Protein AF-A0A930F4K7-F1 (afdb_monomer)

Mean predicted aligned error: 7.26 Å

Radius of gyration: 21.96 Å; Cα contacts (8 Å, |Δi|>4): 359; chains: 1; bounding box: 53×42×60 Å

Foldseek 3Di:
DWDDPDPPVCLQQVVFDWKKWFFDPLQVVCVVVVHHLVDDRDGFKMFTDPLRVVCVVVVGIDTDDPVVVSVSVVVLVVVLFTWDFADPPDPSHTGIIGRHQLLRDPQLVCCQLQVACVSGPDPDDDDDPLVPDLQLLVCLVSDRQQPAAAPLPSDDPVDHDDDDDDDHCVRDPCDPVSDDPPCSPPRRNRYDPNDHQQLLVQDPLSQSVSRLVVCVVVVNNVVSVVSRCVRDVCCPVCVVPPPRSSVVRHCPVVD

Structure (mmCIF, N/CA/C/O backbone):
data_AF-A0A930F4K7-F1
#
_entry.id   AF-A0A930F4K7-F1
#
loop_
_atom_site.group_PDB
_atom_site.id
_atom_site.type_symbol
_atom_site.label_atom_id
_atom_site.label_alt_id
_atom_site.label_comp_id
_atom_site.label_asym_id
_atom_site.label_entity_id
_atom_site.label_seq_id
_atom_site.pdbx_PDB_ins_code
_atom_site.Cartn_x
_atom_site.Cartn_y
_atom_site.Cartn_z
_atom_site.occupancy
_atom_site.B_iso_or_equiv
_atom_site.auth_seq_id
_atom_site.auth_comp_id
_atom_site.auth_asym_id
_atom_site.auth_atom_id
_atom_site.pdbx_PDB_model_num
ATOM 1 N N . THR A 1 1 ? -1.144 -5.191 13.737 1.00 43.59 1 THR A N 1
ATOM 2 C CA . THR A 1 1 ? -0.935 -6.221 12.687 1.00 43.59 1 THR A CA 1
ATOM 3 C C . THR A 1 1 ? -1.565 -5.806 11.363 1.00 43.59 1 THR A C 1
ATOM 5 O O . THR A 1 1 ? -2.632 -5.208 11.403 1.00 43.59 1 THR A O 1
ATOM 8 N N . LEU A 1 2 ? -0.906 -6.041 10.211 1.00 52.00 2 LEU A N 1
ATOM 9 C CA . LEU A 1 2 ? -1.429 -5.724 8.859 1.00 52.00 2 LEU A CA 1
ATOM 10 C C . LEU A 1 2 ? -2.257 -6.904 8.326 1.00 52.00 2 LEU A C 1
ATOM 12 O O . LEU A 1 2 ? -1.736 -8.024 8.325 1.00 52.00 2 LEU A O 1
ATOM 16 N N . HIS A 1 3 ? -3.490 -6.679 7.864 1.00 53.59 3 HIS A N 1
ATOM 17 C CA . HIS A 1 3 ? -4.413 -7.756 7.468 1.00 53.59 3 HIS A CA 1
ATOM 18 C C . HIS A 1 3 ? -5.022 -7.569 6.074 1.00 53.59 3 HIS A C 1
ATOM 20 O O . HIS A 1 3 ? -5.319 -6.449 5.671 1.00 53.59 3 HIS A O 1
ATOM 26 N N . LEU A 1 4 ? -5.248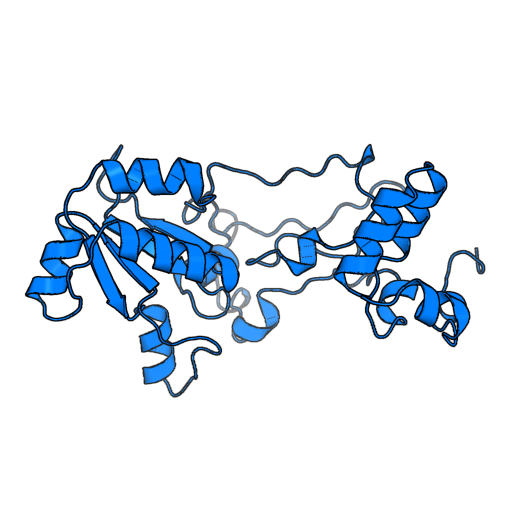 -8.692 5.380 1.00 58.66 4 LEU A N 1
ATOM 27 C CA . LEU A 1 4 ? -6.112 -8.781 4.198 1.00 58.66 4 LEU A CA 1
ATOM 28 C C . LEU A 1 4 ? -7.584 -8.785 4.647 1.00 58.66 4 LEU A C 1
ATOM 30 O O . LEU A 1 4 ? -7.926 -9.461 5.623 1.00 58.66 4 LEU A O 1
ATOM 34 N N . PHE A 1 5 ? -8.431 -8.027 3.948 1.00 61.25 5 PHE A N 1
ATOM 35 C CA . PHE A 1 5 ? -9.782 -7.664 4.382 1.00 61.25 5 PHE A CA 1
ATOM 36 C C . PHE A 1 5 ? -10.719 -8.851 4.634 1.00 61.25 5 PHE A C 1
ATOM 38 O O . PHE A 1 5 ? -11.223 -8.996 5.749 1.00 61.25 5 PHE A O 1
ATOM 45 N N . GLU A 1 6 ? -10.957 -9.710 3.640 1.00 60.12 6 GLU A N 1
ATOM 46 C CA . GLU A 1 6 ? -12.197 -10.502 3.634 1.00 60.12 6 GLU A CA 1
ATOM 47 C C . GLU A 1 6 ? -12.323 -11.540 4.752 1.00 60.12 6 GLU A C 1
ATOM 49 O O . GLU A 1 6 ? -13.385 -11.639 5.362 1.00 60.12 6 GLU A O 1
ATOM 54 N N . HIS A 1 7 ? -11.266 -12.288 5.066 1.00 65.50 7 HIS A N 1
ATOM 55 C CA . HIS A 1 7 ? -11.370 -13.363 6.060 1.00 65.50 7 HIS A CA 1
ATOM 56 C C . HIS A 1 7 ? -10.937 -12.934 7.464 1.00 65.50 7 HIS A C 1
ATOM 58 O O . HIS A 1 7 ? -11.509 -13.385 8.453 1.00 65.50 7 HIS A O 1
ATOM 64 N N . HIS A 1 8 ? -9.938 -12.056 7.580 1.00 79.50 8 HIS A N 1
ATOM 65 C CA . HIS A 1 8 ? -9.313 -11.789 8.875 1.00 79.50 8 HIS A CA 1
ATOM 66 C C . HIS A 1 8 ? -9.937 -10.607 9.620 1.00 79.50 8 HIS A C 1
ATOM 68 O O . HIS A 1 8 ? -9.987 -10.631 10.849 1.00 79.50 8 HIS A O 1
ATOM 74 N N . LEU A 1 9 ? -10.397 -9.565 8.919 1.00 88.25 9 LEU A N 1
ATOM 75 C CA . LEU A 1 9 ? -11.053 -8.441 9.593 1.00 88.25 9 LEU A CA 1
ATOM 76 C C . LEU A 1 9 ? -12.467 -8.819 10.033 1.00 88.25 9 LEU A C 1
ATOM 78 O O . LEU A 1 9 ? -12.835 -8.494 11.155 1.00 88.25 9 LEU A O 1
ATOM 82 N N . ARG A 1 10 ? -13.201 -9.602 9.227 1.00 90.56 10 ARG A N 1
ATOM 83 C CA . ARG A 1 10 ? -14.501 -10.164 9.633 1.00 90.56 10 ARG A CA 1
ATOM 84 C C . ARG A 1 10 ? -14.396 -11.013 10.896 1.00 90.56 10 ARG A C 1
ATOM 86 O O . ARG A 1 10 ? -15.113 -10.744 11.845 1.00 90.56 10 ARG A O 1
ATOM 93 N N . HIS A 1 11 ? -13.405 -11.910 10.972 1.00 90.00 11 HIS A N 1
ATOM 94 C CA . HIS A 1 11 ? -13.138 -12.695 12.187 1.00 90.00 11 HIS A CA 1
ATOM 95 C C . HIS A 1 11 ? -13.042 -11.837 13.459 1.00 90.00 11 HIS A C 1
ATOM 97 O O . HIS A 1 11 ? -13.447 -12.277 14.532 1.00 90.00 11 HIS A O 1
ATOM 103 N N . TRP A 1 12 ? -12.465 -10.637 13.358 1.00 91.69 12 TRP A N 1
ATOM 104 C CA . TRP A 1 12 ? -12.398 -9.718 14.488 1.00 91.69 12 TRP A CA 1
ATOM 105 C C . TRP A 1 12 ? -13.715 -9.004 14.734 1.00 91.69 12 TRP A C 1
ATOM 107 O O . TRP A 1 12 ? -14.134 -8.940 15.882 1.00 91.69 12 TRP A O 1
ATOM 117 N N . LEU A 1 13 ? -14.353 -8.484 13.686 1.00 93.75 13 LEU A N 1
ATOM 118 C CA . LEU A 1 13 ? -15.621 -7.768 13.802 1.00 93.75 13 LEU A CA 1
ATOM 119 C C . LEU A 1 13 ? -16.721 -8.650 14.402 1.00 93.75 13 LEU A C 1
ATOM 121 O O . LEU A 1 13 ? -17.450 -8.170 15.263 1.00 93.75 13 LEU A O 1
ATOM 125 N N . ASP A 1 14 ? -16.778 -9.931 14.033 1.00 93.81 14 ASP A N 1
ATOM 126 C CA . ASP A 1 14 ? -17.792 -10.897 14.485 1.00 93.81 14 ASP A CA 1
ATOM 127 C C . ASP A 1 14 ? -17.735 -11.187 16.000 1.00 93.81 14 ASP A C 1
ATOM 129 O O . ASP A 1 14 ? -18.647 -11.798 16.553 1.00 93.81 14 ASP A O 1
ATOM 133 N N . LYS A 1 15 ? -16.667 -10.766 16.694 1.00 94.00 15 LYS A N 1
ATOM 134 C CA . LYS A 1 15 ? -16.527 -10.903 18.157 1.00 94.00 15 LYS A CA 1
ATOM 135 C C . LYS A 1 15 ? -17.181 -9.770 18.945 1.00 94.00 15 LYS A C 1
ATOM 137 O O . LYS A 1 15 ? -17.194 -9.826 20.172 1.00 94.00 15 LYS A O 1
ATOM 142 N N . TYR A 1 16 ? -17.659 -8.740 18.259 1.00 95.62 16 TYR A N 1
ATOM 143 C CA . TYR A 1 16 ? -18.225 -7.539 18.859 1.00 95.62 16 TYR A CA 1
ATOM 144 C C . TYR A 1 16 ? -19.632 -7.307 18.319 1.00 95.62 16 TYR A C 1
ATOM 146 O O . TYR A 1 16 ? -19.988 -7.794 17.253 1.00 95.62 16 TYR A O 1
ATOM 154 N N . ASP A 1 17 ? -20.422 -6.543 19.058 1.00 95.81 17 ASP A N 1
ATOM 155 C CA . ASP A 1 17 ? -21.788 -6.141 18.712 1.00 95.81 17 ASP A CA 1
ATOM 156 C C . ASP A 1 17 ? -21.929 -4.616 18.555 1.00 95.81 17 ASP A C 1
ATOM 158 O O . ASP A 1 17 ? -22.959 -4.125 18.094 1.00 95.81 17 ASP A O 1
ATOM 162 N N . LYS A 1 18 ? -20.886 -3.860 18.921 1.00 97.25 18 LYS A N 1
ATOM 163 C CA . LYS A 1 18 ? -20.845 -2.394 18.892 1.00 97.25 18 LYS A CA 1
ATOM 164 C C . LYS A 1 18 ? -19.672 -1.902 18.063 1.00 97.25 18 LYS A C 1
ATOM 166 O O . LYS A 1 18 ? -18.527 -2.305 18.285 1.00 97.25 18 LYS A O 1
ATOM 171 N N . TYR A 1 19 ? -19.968 -0.974 17.160 1.00 98.00 19 TYR A N 1
ATOM 172 C CA . TYR A 1 19 ? -19.002 -0.348 16.267 1.00 98.00 19 TYR A CA 1
ATOM 173 C C . TYR A 1 19 ? -19.242 1.153 16.234 1.00 98.00 19 TYR A C 1
ATOM 175 O O . TYR A 1 19 ? -20.384 1.599 16.136 1.00 98.00 19 TYR A O 1
ATOM 183 N N . ALA A 1 20 ? -18.170 1.933 16.284 1.00 97.75 20 ALA A N 1
ATOM 184 C CA . ALA A 1 20 ? -18.244 3.377 16.127 1.00 97.75 20 ALA A CA 1
ATOM 185 C C . ALA A 1 20 ? -17.160 3.859 15.173 1.00 97.75 20 ALA A C 1
ATOM 187 O O . ALA A 1 20 ? -16.071 3.280 15.121 1.00 97.75 20 ALA A O 1
ATOM 188 N N . ILE A 1 21 ? -17.448 4.925 14.434 1.00 96.25 21 ILE A N 1
ATOM 189 C CA . ILE A 1 21 ? -16.478 5.538 13.529 1.00 96.25 21 ILE A CA 1
ATOM 190 C C . ILE A 1 21 ? -16.166 6.956 13.962 1.00 96.25 21 ILE A C 1
ATOM 192 O O . ILE A 1 21 ? -17.024 7.703 14.432 1.00 96.25 21 ILE A O 1
ATOM 196 N N . SER A 1 22 ? -14.897 7.309 13.811 1.00 93.88 22 SER A N 1
ATOM 197 C CA . SER A 1 22 ? -14.386 8.633 14.120 1.00 93.88 22 SER A CA 1
ATOM 198 C C . SER A 1 22 ? -13.403 9.112 13.064 1.00 93.88 22 SER A C 1
ATOM 200 O O . SER A 1 22 ? -12.798 8.341 12.302 1.00 93.88 22 SER A O 1
ATOM 202 N N . GLN A 1 23 ? -13.210 10.429 13.045 1.00 89.94 23 GLN A N 1
ATOM 203 C CA . GLN A 1 23 ? -12.143 11.044 12.277 1.00 89.94 23 GLN A CA 1
ATOM 204 C C . GLN A 1 23 ? -10.790 10.475 12.725 1.00 89.94 23 GLN A C 1
ATOM 206 O O . GLN A 1 23 ? -10.464 10.421 13.914 1.00 89.94 23 GLN A O 1
ATOM 211 N N . CYS A 1 24 ? -9.964 10.076 11.757 1.00 90.69 24 CYS A N 1
ATOM 212 C CA . CYS A 1 24 ? -8.637 9.550 12.055 1.00 90.69 24 CYS A CA 1
ATOM 213 C C . CYS A 1 24 ? -7.782 10.613 12.761 1.00 90.69 24 CYS A C 1
ATOM 215 O O . CYS A 1 24 ? -7.484 11.663 12.190 1.00 90.69 24 CYS A O 1
ATOM 217 N N . THR A 1 25 ? -7.312 10.312 13.975 1.00 89.62 25 THR A N 1
ATOM 218 C CA . THR A 1 25 ? -6.510 11.250 14.778 1.00 89.62 25 THR A CA 1
ATOM 219 C C . THR A 1 25 ? -5.221 11.673 14.073 1.00 89.62 25 THR A C 1
ATOM 221 O O . THR A 1 25 ? -4.845 12.837 14.154 1.00 89.62 25 THR A O 1
ATOM 224 N N . CYS A 1 26 ? -4.581 10.772 13.317 1.00 90.44 26 CYS A N 1
ATOM 225 C CA . CYS A 1 26 ? -3.381 11.111 12.544 1.00 90.44 26 CYS A CA 1
ATOM 226 C C . CYS A 1 26 ? -3.689 12.129 11.433 1.00 90.44 26 CYS A C 1
ATOM 228 O O . CYS A 1 26 ? -2.921 13.060 11.232 1.00 90.44 26 CYS A O 1
ATOM 230 N N . ARG A 1 27 ? -4.832 12.000 10.740 1.00 89.25 27 ARG A N 1
ATOM 231 C CA . ARG A 1 27 ? -5.254 12.960 9.700 1.00 89.25 27 ARG A CA 1
ATOM 232 C C . ARG A 1 27 ? -5.642 14.301 10.320 1.00 89.25 27 ARG A C 1
ATOM 234 O O . ARG A 1 27 ? -5.206 15.341 9.837 1.00 89.25 27 ARG A O 1
ATOM 241 N N . ARG A 1 28 ? -6.369 14.267 11.442 1.00 88.31 28 ARG A N 1
ATOM 242 C CA . ARG A 1 28 ? -6.750 15.467 12.196 1.00 88.31 28 ARG A CA 1
ATOM 243 C C . ARG A 1 28 ? -5.536 16.233 12.721 1.00 88.31 28 ARG A C 1
ATOM 245 O O . ARG A 1 28 ? -5.526 17.456 12.672 1.00 88.31 28 ARG A O 1
ATOM 252 N N . GLN A 1 29 ? -4.506 15.528 13.187 1.00 89.88 29 GLN A N 1
ATOM 253 C CA . GLN A 1 29 ? -3.250 16.151 13.603 1.00 89.88 29 GLN A CA 1
ATOM 254 C C . GLN A 1 29 ? -2.594 16.920 12.451 1.00 89.88 29 GLN A C 1
ATOM 256 O O . GLN A 1 29 ? -2.116 18.027 12.677 1.00 89.88 29 GLN A O 1
ATOM 261 N N . GLN A 1 30 ? -2.566 16.354 11.239 1.00 87.38 30 GLN A N 1
ATOM 262 C CA . GLN A 1 30 ? -2.002 17.046 10.076 1.00 87.38 30 GLN A CA 1
ATOM 263 C C . GLN A 1 30 ? -2.765 18.344 9.804 1.00 87.38 30 GLN A C 1
ATOM 265 O O . GLN A 1 30 ? -2.168 19.417 9.764 1.00 87.38 30 GLN A O 1
ATOM 270 N N . GLU A 1 31 ? -4.096 18.269 9.760 1.00 85.94 31 GLU A N 1
ATOM 271 C CA . GLU A 1 31 ? -4.951 19.442 9.563 1.00 85.94 31 GLU A CA 1
ATOM 272 C C . GLU A 1 31 ? -4.694 20.536 10.613 1.00 85.94 31 GLU A C 1
ATOM 274 O O . GLU A 1 31 ? -4.546 21.705 10.266 1.00 85.94 31 GLU A O 1
ATOM 279 N N . MET A 1 32 ? -4.562 20.162 11.892 1.00 88.62 32 MET A N 1
ATOM 280 C CA . MET A 1 32 ? -4.234 21.100 12.975 1.00 88.62 32 MET A CA 1
ATOM 281 C C . MET A 1 32 ? -2.871 21.783 12.800 1.00 88.62 32 MET A C 1
ATOM 283 O O . MET A 1 32 ? -2.684 22.897 13.280 1.00 88.62 32 MET A O 1
ATOM 287 N N . ARG A 1 33 ? -1.919 21.138 12.119 1.00 88.19 33 ARG A N 1
ATOM 288 C CA . ARG A 1 33 ? -0.598 21.704 11.801 1.00 88.19 33 ARG A CA 1
ATOM 289 C C . ARG A 1 33 ? -0.621 22.606 10.562 1.00 88.19 33 ARG A C 1
ATOM 291 O O . ARG A 1 33 ? 0.426 23.106 10.169 1.00 88.19 33 ARG A O 1
ATOM 298 N N . GLY A 1 34 ? -1.778 22.782 9.919 1.00 87.25 34 GLY A N 1
ATOM 299 C CA . GLY A 1 34 ? -1.876 23.418 8.602 1.00 87.25 34 GLY A CA 1
ATOM 300 C C . GLY A 1 34 ? -1.279 22.564 7.479 1.00 87.25 34 GLY A C 1
ATOM 301 O O . GLY A 1 34 ? -1.176 23.009 6.338 1.00 87.25 34 GLY A O 1
ATOM 302 N N . GLU A 1 35 ? -0.900 21.324 7.785 1.00 79.19 35 GLU A N 1
ATOM 303 C CA . GLU A 1 35 ? -0.404 20.362 6.821 1.00 79.19 35 GLU A CA 1
ATOM 304 C C . GLU A 1 35 ? -1.613 19.582 6.302 1.00 79.19 35 GLU A C 1
ATOM 306 O O . GLU A 1 35 ? -2.231 18.800 7.017 1.00 79.19 35 GLU A O 1
ATOM 311 N N . GLY A 1 36 ? -2.014 19.796 5.049 1.00 74.88 36 GLY A N 1
ATOM 312 C CA . GLY A 1 36 ? -3.049 18.952 4.455 1.00 74.88 36 GLY A CA 1
ATOM 313 C C . GLY A 1 36 ? -2.664 17.476 4.606 1.00 74.88 36 GLY A C 1
ATOM 314 O O . GLY A 1 36 ? -1.496 17.118 4.438 1.00 74.88 36 GLY A O 1
ATOM 315 N N . SER A 1 37 ? -3.634 16.603 4.892 1.00 72.69 37 SER A N 1
ATOM 316 C CA . SER A 1 37 ? -3.347 15.168 5.040 1.00 72.69 37 SER A CA 1
ATOM 317 C C . SER A 1 37 ? -2.881 14.503 3.732 1.00 72.69 37 SER A C 1
ATOM 319 O O . SER A 1 37 ? -2.575 13.319 3.725 1.00 72.69 37 SER A O 1
ATOM 321 N N . GLY A 1 38 ? -2.853 15.244 2.614 1.00 67.06 38 GLY A N 1
ATOM 322 C CA . GLY A 1 38 ? -2.546 14.721 1.280 1.00 67.06 38 GLY A CA 1
ATOM 323 C C . GLY A 1 38 ? -3.571 13.700 0.775 1.00 67.06 38 GLY A C 1
ATOM 324 O O . GLY A 1 38 ? -3.391 13.151 -0.301 1.00 67.06 38 GLY A O 1
ATOM 325 N N . GLU A 1 39 ? -4.624 13.450 1.558 1.00 71.19 39 GLU A N 1
ATOM 326 C CA . GLU A 1 39 ? -5.597 12.374 1.409 1.00 71.19 39 GLU A CA 1
ATOM 327 C C . GLU A 1 39 ? -6.977 12.806 1.946 1.00 71.19 39 GLU A C 1
ATOM 329 O O . GLU A 1 39 ? -7.180 13.934 2.406 1.00 71.19 39 GLU A O 1
ATOM 334 N N . ILE A 1 40 ? -7.955 11.897 1.904 1.00 76.88 40 ILE A N 1
ATOM 335 C CA . ILE A 1 40 ? -9.334 12.140 2.361 1.00 76.88 40 ILE A CA 1
ATOM 336 C C . ILE A 1 40 ? -9.374 12.310 3.888 1.00 76.88 40 ILE A C 1
ATOM 338 O O . ILE A 1 40 ? -9.031 11.388 4.619 1.00 76.88 40 ILE A O 1
ATOM 342 N N . ASN A 1 41 ? -9.889 13.422 4.415 1.00 76.94 41 ASN A N 1
ATOM 343 C CA . ASN A 1 41 ? -10.006 13.667 5.867 1.00 76.94 41 ASN A CA 1
ATOM 344 C C . ASN A 1 41 ? -11.148 12.873 6.562 1.00 76.94 41 ASN A C 1
ATOM 346 O O . ASN A 1 41 ? -11.732 13.315 7.546 1.00 76.94 41 ASN A O 1
ATOM 350 N N . GLY A 1 42 ? -11.511 11.714 6.013 1.00 80.31 42 GLY A N 1
ATOM 351 C CA . GLY A 1 42 ? -12.720 10.974 6.365 1.00 80.31 42 GLY A CA 1
ATOM 352 C C . GLY A 1 42 ? -12.626 10.138 7.641 1.00 80.31 42 GLY A C 1
ATOM 353 O O . GLY A 1 42 ? -11.582 10.019 8.294 1.00 80.31 42 GLY A O 1
ATOM 354 N N . GLU A 1 43 ? -13.750 9.506 7.953 1.00 89.88 43 GLU A N 1
ATOM 355 C CA . GLU A 1 43 ? -13.919 8.609 9.090 1.00 89.88 43 GLU A CA 1
ATOM 356 C C . GLU A 1 43 ? -13.365 7.227 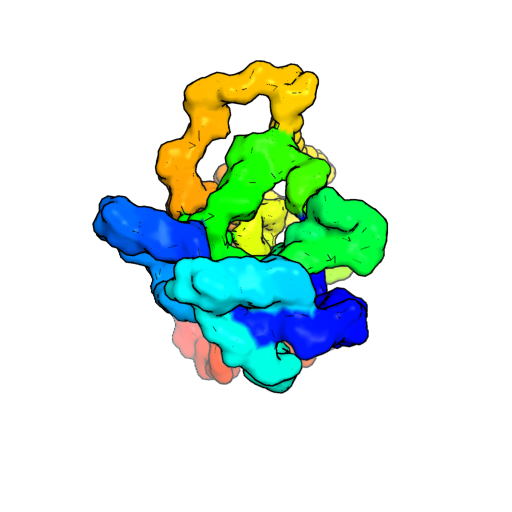8.750 1.00 89.88 43 GLU A C 1
ATOM 358 O O . GLU A 1 43 ? -13.988 6.394 8.098 1.00 89.88 43 GLU A O 1
ATOM 363 N N . PHE A 1 44 ? -12.111 7.037 9.144 1.00 91.94 44 PHE A N 1
ATOM 364 C CA . PHE A 1 44 ? -11.295 5.865 8.827 1.00 91.94 44 PHE A CA 1
ATOM 365 C C . PHE A 1 44 ? -10.757 5.179 10.090 1.00 91.94 44 PHE A C 1
ATOM 367 O O . PHE A 1 44 ? -9.926 4.272 9.992 1.00 91.94 44 PHE A O 1
ATOM 374 N N . CYS A 1 45 ? -11.194 5.623 11.269 1.00 93.31 45 CYS A N 1
ATOM 375 C CA . CYS A 1 45 ? -10.887 5.015 12.555 1.00 93.31 45 CYS A CA 1
ATOM 376 C C . CYS A 1 45 ? -12.143 4.314 13.073 1.00 93.31 45 CYS A C 1
ATOM 378 O O . CYS A 1 45 ? -13.149 4.976 13.310 1.00 93.31 45 CYS A O 1
ATOM 380 N N . ILE A 1 46 ? -12.080 2.992 13.220 1.00 95.88 46 ILE A N 1
ATOM 381 C CA . ILE A 1 46 ? -13.193 2.165 13.694 1.00 95.88 46 ILE A CA 1
ATOM 382 C C . ILE A 1 46 ? -12.874 1.727 15.124 1.00 95.88 46 ILE A C 1
ATOM 384 O O . ILE A 1 46 ? -11.876 1.040 15.343 1.00 95.88 46 ILE A O 1
ATOM 388 N N . GLY A 1 47 ? -13.695 2.121 16.091 1.00 96.25 47 GLY A N 1
ATOM 389 C CA . GLY A 1 47 ? -13.711 1.545 17.437 1.00 96.25 47 GLY A CA 1
ATOM 390 C C . GLY A 1 47 ? -14.652 0.342 17.496 1.00 96.25 47 GLY A C 1
ATOM 391 O O . GLY A 1 47 ? -15.670 0.329 16.803 1.00 96.25 47 GLY A O 1
ATOM 392 N N . VAL A 1 48 ? -14.322 -0.657 18.319 1.00 96.75 48 VAL A N 1
ATOM 393 C CA . VAL A 1 48 ? -15.174 -1.837 18.559 1.00 96.75 48 VAL A CA 1
ATOM 394 C C . VAL A 1 48 ? -15.378 -2.070 20.058 1.00 96.75 48 VAL A C 1
ATOM 396 O O . VAL A 1 48 ? -14.494 -1.739 20.850 1.00 96.75 48 VAL A O 1
ATOM 399 N N . GLY A 1 49 ? -16.528 -2.626 20.449 1.00 95.50 49 GLY A N 1
ATOM 400 C CA . GLY A 1 49 ? -16.844 -2.939 21.852 1.00 95.50 49 GLY A CA 1
ATOM 401 C C . GLY A 1 49 ? -16.739 -1.717 22.771 1.00 95.50 49 GLY A C 1
ATOM 402 O O . GLY A 1 49 ? -17.189 -0.632 22.407 1.00 95.50 49 GLY A O 1
ATOM 403 N N . ASP A 1 50 ? -16.084 -1.872 23.922 1.00 94.38 50 ASP A N 1
ATOM 404 C CA . ASP A 1 50 ? -15.893 -0.815 24.929 1.00 94.38 50 ASP A CA 1
ATOM 405 C C . ASP A 1 50 ? -15.250 0.457 24.347 1.00 94.38 50 ASP A C 1
ATOM 407 O O . ASP A 1 50 ? -15.575 1.577 24.745 1.00 94.38 50 ASP A O 1
ATOM 411 N N . MET A 1 51 ? -14.363 0.315 23.354 1.00 94.44 51 MET A N 1
ATOM 412 C CA . MET A 1 51 ? -13.749 1.468 22.692 1.00 94.44 51 MET A CA 1
ATOM 413 C C . MET A 1 51 ? -14.756 2.231 21.825 1.00 94.44 51 MET A C 1
ATOM 415 O O . MET A 1 51 ? -14.652 3.453 21.707 1.00 94.44 51 MET A O 1
ATOM 419 N N . ALA A 1 52 ? -15.717 1.538 21.209 1.00 96.75 52 ALA A N 1
ATOM 420 C CA . ALA A 1 52 ? -16.788 2.190 20.461 1.00 96.75 52 ALA A CA 1
ATOM 421 C C . ALA A 1 52 ? -17.648 3.044 21.400 1.00 96.75 52 ALA A C 1
ATOM 423 O O . ALA A 1 52 ? -17.845 4.228 21.129 1.00 96.75 52 ALA A O 1
ATOM 424 N N . GLU A 1 53 ? -18.073 2.473 22.530 1.00 96.88 53 GLU A N 1
ATOM 425 C CA . GLU A 1 53 ? -18.856 3.186 23.547 1.00 96.88 53 GLU A CA 1
ATOM 426 C C . GLU A 1 53 ? -18.110 4.403 24.076 1.00 96.88 53 GLU A C 1
ATOM 428 O O . GLU A 1 53 ? -18.610 5.525 24.006 1.00 96.88 53 GLU A O 1
ATOM 433 N N . TYR A 1 54 ? -16.860 4.203 24.495 1.00 95.12 54 TYR A N 1
ATOM 434 C CA . TYR A 1 54 ? -16.018 5.272 25.009 1.00 95.12 54 TYR A CA 1
ATOM 435 C C . TYR A 1 54 ? -15.887 6.437 24.019 1.00 95.12 54 TYR A C 1
ATOM 437 O O . TYR A 1 54 ? -15.966 7.604 24.407 1.00 95.12 54 TYR A O 1
ATOM 445 N N . GLN A 1 55 ? -15.675 6.156 22.730 1.00 94.56 55 GLN A N 1
ATOM 446 C CA . GLN A 1 55 ? -15.537 7.219 21.735 1.00 94.56 55 GLN A CA 1
ATOM 447 C C . GLN A 1 55 ? -16.848 7.988 21.519 1.00 94.56 55 GLN A C 1
ATOM 449 O O . GLN A 1 55 ? -16.801 9.211 21.342 1.00 94.56 55 GLN A O 1
ATOM 454 N N . VAL A 1 56 ? -17.992 7.301 21.541 1.00 96.94 56 VAL A N 1
ATOM 455 C CA . VAL A 1 56 ? -19.315 7.923 21.381 1.00 96.94 56 VAL A CA 1
ATOM 456 C C . VAL A 1 56 ? -19.677 8.758 22.608 1.00 96.94 56 VAL A C 1
ATOM 458 O O . VAL A 1 56 ? -20.017 9.930 22.457 1.00 96.94 56 VAL A O 1
ATOM 461 N N . ASP A 1 57 ? -19.498 8.225 23.816 1.00 96.81 57 AS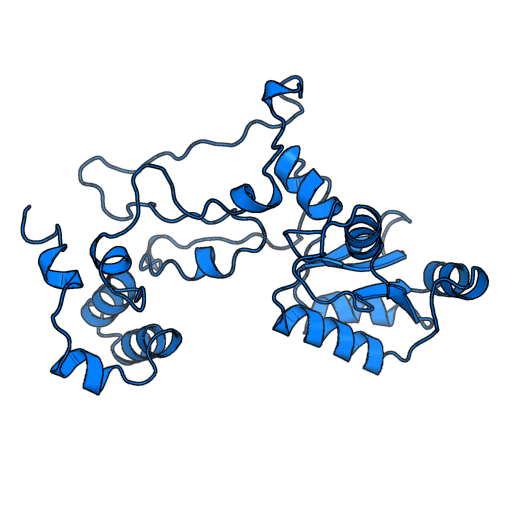P A N 1
ATOM 462 C CA . ASP A 1 57 ? -19.799 8.917 25.079 1.00 96.81 57 ASP A CA 1
ATOM 463 C C . ASP A 1 57 ? -18.987 10.205 25.250 1.00 96.81 57 ASP A C 1
ATOM 465 O O . ASP A 1 57 ? -19.432 11.185 25.851 1.00 96.81 57 ASP A O 1
ATOM 469 N N . ARG A 1 58 ? -17.773 10.234 24.692 1.00 95.00 58 ARG A N 1
ATOM 470 C CA . ARG A 1 58 ? -16.899 11.415 24.694 1.00 95.00 58 ARG A CA 1
ATOM 471 C C . ARG A 1 58 ? -17.192 12.387 23.547 1.00 95.00 58 ARG A C 1
ATOM 473 O O . ARG A 1 58 ? -16.457 13.365 23.404 1.00 95.00 58 ARG A O 1
ATOM 480 N N . GLY A 1 59 ? -18.213 12.126 22.730 1.00 93.81 59 GLY A N 1
ATOM 481 C CA . GLY A 1 59 ? -18.609 12.962 21.595 1.00 93.81 59 GLY A CA 1
ATOM 482 C C . GLY A 1 59 ? -17.578 12.986 20.465 1.00 93.81 59 GLY A C 1
ATOM 483 O O . GLY A 1 59 ? -17.446 13.994 19.774 1.00 93.81 59 GLY A O 1
ATOM 484 N N . ARG A 1 60 ? -16.787 11.916 20.313 1.00 90.31 60 ARG A N 1
ATOM 485 C CA . ARG A 1 60 ? -15.693 11.824 19.325 1.00 90.31 60 ARG A CA 1
ATOM 486 C C . ARG A 1 60 ? -15.987 10.875 18.166 1.00 90.31 60 ARG A C 1
ATOM 488 O O . ARG A 1 60 ? -15.228 10.876 17.198 1.00 90.31 60 ARG A O 1
ATOM 495 N N . ALA A 1 61 ? -17.034 10.069 18.280 1.00 95.75 61 ALA A N 1
ATOM 496 C CA . ALA A 1 61 ? -17.478 9.106 17.283 1.00 95.75 61 ALA A CA 1
ATOM 497 C C . ALA A 1 61 ? -19.006 9.034 17.257 1.00 95.75 61 ALA A C 1
ATOM 499 O O . ALA A 1 61 ? -19.677 9.556 18.148 1.00 95.75 61 ALA A O 1
ATOM 500 N N . HIS A 1 62 ? -19.538 8.332 16.266 1.00 96.62 62 HIS A N 1
ATOM 501 C CA . HIS A 1 62 ? -20.931 7.902 16.238 1.00 96.62 62 HIS A CA 1
ATOM 502 C C . HIS A 1 62 ? -21.011 6.401 15.946 1.00 96.62 62 HIS A C 1
ATOM 504 O O . HIS A 1 62 ? -20.113 5.838 15.314 1.00 96.62 62 HIS A O 1
ATOM 510 N N . TYR A 1 63 ? -22.066 5.749 16.441 1.00 98.12 63 TYR A N 1
ATOM 511 C CA . TYR A 1 63 ? -22.302 4.330 16.181 1.00 98.12 63 TYR A CA 1
ATOM 512 C C . TYR A 1 63 ? -22.633 4.083 14.712 1.00 98.12 63 TYR A C 1
ATOM 514 O O . TYR A 1 63 ? -23.305 4.897 14.080 1.00 98.12 63 TYR A O 1
ATOM 522 N N . VAL A 1 64 ? -22.204 2.930 14.210 1.00 97.75 64 VAL A N 1
ATOM 523 C CA . VAL A 1 64 ? -22.486 2.466 12.849 1.00 97.75 64 VAL A CA 1
ATOM 524 C C . VAL A 1 64 ? -22.840 0.989 12.833 1.00 97.75 64 VAL A C 1
ATOM 526 O O . VAL A 1 64 ? -22.500 0.229 13.744 1.00 97.75 64 VAL A O 1
ATOM 529 N N . SER A 1 65 ? -23.510 0.576 11.768 1.00 97.88 65 SER A N 1
ATOM 530 C CA . SER A 1 65 ? -23.794 -0.826 11.490 1.00 97.88 65 SER A CA 1
ATOM 531 C C . SER A 1 65 ? -22.550 -1.590 11.021 1.00 97.88 65 SER A C 1
ATOM 533 O O . SER A 1 65 ? -21.571 -1.022 10.532 1.00 97.88 65 SER A O 1
ATOM 535 N N . TYR A 1 66 ? -22.618 -2.918 11.115 1.00 96.00 66 TYR A N 1
ATOM 536 C CA . TYR A 1 66 ? -21.592 -3.817 10.583 1.00 96.00 66 TYR A CA 1
ATOM 537 C C . TYR A 1 66 ? -21.340 -3.592 9.080 1.00 96.00 66 TYR A C 1
ATOM 539 O O . TYR A 1 66 ? -20.193 -3.556 8.633 1.00 96.00 66 TYR A O 1
ATOM 547 N N . ASP A 1 67 ? -22.401 -3.388 8.295 1.00 95.31 67 ASP A N 1
ATOM 548 C CA . ASP A 1 67 ? -22.295 -3.176 6.848 1.00 95.31 67 ASP A CA 1
ATOM 549 C C . ASP A 1 67 ? -21.601 -1.852 6.504 1.00 95.31 67 ASP A C 1
ATOM 551 O O . ASP A 1 67 ? -20.796 -1.794 5.570 1.00 95.31 67 ASP A O 1
ATOM 555 N N . GLU A 1 68 ? -21.839 -0.802 7.291 1.00 95.50 68 GLU A N 1
ATOM 556 C CA . GLU A 1 68 ? -21.124 0.471 7.157 1.00 95.50 68 GLU A CA 1
ATOM 557 C C . GLU A 1 68 ? -19.633 0.314 7.468 1.00 95.50 68 GLU A C 1
ATOM 559 O O . GLU A 1 68 ? -18.793 0.832 6.727 1.00 95.50 68 GLU A O 1
ATOM 564 N N . VAL A 1 69 ? -19.281 -0.465 8.499 1.00 95.56 69 VAL A N 1
ATOM 565 C CA . VAL A 1 69 ? -17.880 -0.810 8.786 1.00 95.56 69 VAL A CA 1
ATOM 566 C C . VAL A 1 69 ? -17.244 -1.512 7.586 1.00 95.56 69 VAL A C 1
ATOM 568 O O . VAL A 1 69 ? -16.150 -1.130 7.158 1.00 95.56 69 VAL A O 1
ATOM 571 N N . LEU A 1 70 ? -17.921 -2.505 7.002 1.00 93.75 70 LEU A N 1
ATOM 572 C CA . LEU A 1 70 ? -17.413 -3.205 5.822 1.00 93.75 70 LEU A CA 1
ATOM 573 C C . LEU A 1 70 ? -17.216 -2.269 4.626 1.00 93.75 70 LEU A C 1
ATOM 575 O O . LEU A 1 70 ? -16.224 -2.409 3.907 1.00 93.75 70 LEU A O 1
ATOM 579 N N . GLU A 1 71 ? -18.121 -1.320 4.397 1.00 92.38 71 GLU A N 1
ATOM 580 C CA . GLU A 1 71 ? -17.973 -0.355 3.307 1.00 92.38 71 GLU A CA 1
ATOM 581 C C . GLU A 1 71 ? -16.804 0.609 3.544 1.00 92.38 71 GLU A C 1
ATOM 583 O O . GLU A 1 71 ? -16.068 0.920 2.605 1.00 92.38 71 GLU A O 1
ATOM 588 N N . ILE A 1 72 ? -16.560 1.035 4.785 1.00 92.69 72 ILE A N 1
ATOM 589 C CA . ILE A 1 72 ? -15.401 1.875 5.133 1.00 92.69 72 ILE A CA 1
ATOM 590 C C . ILE A 1 72 ? -14.091 1.126 4.903 1.00 92.69 72 ILE A C 1
ATOM 592 O O . ILE A 1 72 ? -13.147 1.694 4.348 1.00 92.69 72 ILE A O 1
ATOM 596 N N . LEU A 1 73 ? -14.034 -0.150 5.281 1.00 92.94 73 LEU A N 1
ATOM 597 C CA . LEU A 1 73 ? -12.872 -0.996 5.028 1.00 92.94 73 LEU A CA 1
ATOM 598 C C . LEU A 1 73 ? -12.628 -1.151 3.518 1.00 92.94 73 LEU A C 1
ATOM 600 O O . LEU A 1 73 ? -11.539 -0.824 3.048 1.00 92.94 73 LEU A O 1
ATOM 604 N N . LYS A 1 74 ? -13.653 -1.510 2.732 1.00 91.06 74 LYS A N 1
ATOM 605 C CA . LYS A 1 74 ? -13.558 -1.586 1.259 1.00 91.06 74 LYS A CA 1
ATOM 606 C C . LYS A 1 74 ? -13.145 -0.257 0.637 1.00 91.06 74 LYS A C 1
ATOM 608 O O . LYS A 1 74 ? -12.362 -0.223 -0.311 1.00 91.06 74 LYS A O 1
ATOM 613 N N . ARG A 1 75 ? -13.664 0.861 1.148 1.00 90.00 75 ARG A N 1
ATOM 614 C CA . ARG A 1 75 ? -13.248 2.203 0.728 1.00 90.00 75 ARG A CA 1
ATOM 615 C C . ARG A 1 75 ? -11.766 2.414 1.012 1.00 90.00 75 ARG A C 1
ATOM 617 O O . ARG A 1 75 ? -11.056 2.886 0.131 1.00 90.00 75 ARG A O 1
ATOM 624 N N . GLY A 1 76 ? -11.295 2.027 2.195 1.00 89.81 76 GLY A N 1
ATOM 625 C CA . GLY A 1 76 ? -9.879 2.036 2.545 1.00 89.81 76 GLY A CA 1
ATOM 626 C C . GLY A 1 76 ? -9.021 1.258 1.546 1.00 89.81 76 GLY A C 1
ATOM 627 O O . GLY A 1 76 ? -8.028 1.800 1.065 1.00 89.81 76 GLY A O 1
ATOM 628 N N . GLU A 1 77 ? -9.439 0.053 1.156 1.00 87.31 77 GLU A N 1
ATOM 629 C CA . GLU A 1 77 ? -8.730 -0.753 0.149 1.00 87.31 77 GLU A CA 1
ATOM 630 C C . GLU A 1 77 ? -8.665 -0.070 -1.217 1.00 87.31 77 GLU A C 1
ATOM 632 O O . GLU A 1 77 ? -7.602 -0.033 -1.836 1.00 87.31 77 GLU A O 1
ATOM 637 N N . ARG A 1 78 ? -9.775 0.527 -1.677 1.00 86.56 78 ARG A N 1
ATOM 638 C CA . ARG A 1 78 ? -9.811 1.271 -2.949 1.00 86.56 78 ARG A CA 1
ATOM 639 C C . ARG A 1 78 ? -8.850 2.462 -2.960 1.00 86.56 78 ARG A C 1
ATOM 641 O O . ARG A 1 78 ? -8.363 2.829 -4.024 1.00 86.56 78 ARG A O 1
ATOM 648 N N . HIS A 1 79 ? -8.561 3.039 -1.795 1.00 86.12 79 HIS A N 1
ATOM 649 C CA . HIS A 1 79 ? -7.562 4.098 -1.631 1.00 86.12 79 HIS A CA 1
ATOM 650 C C . HIS A 1 79 ? -6.144 3.575 -1.350 1.00 86.12 79 HIS A C 1
ATOM 652 O O . HIS A 1 79 ? -5.225 4.372 -1.179 1.00 86.12 79 HIS A O 1
ATOM 658 N N . GLY A 1 80 ? -5.934 2.256 -1.283 1.00 84.62 80 GLY A N 1
ATOM 659 C CA . GLY A 1 80 ? -4.636 1.669 -0.943 1.00 84.62 80 GLY A CA 1
ATOM 660 C C . GLY A 1 80 ? -4.221 1.904 0.513 1.00 84.62 80 GLY A C 1
ATOM 661 O O . GLY A 1 80 ? -3.027 1.898 0.830 1.00 84.62 80 GLY A O 1
ATOM 662 N N . PHE A 1 81 ? -5.185 2.144 1.406 1.00 88.75 81 PHE A N 1
ATOM 663 C CA . PHE A 1 81 ? -4.921 2.264 2.834 1.00 88.75 81 PHE A CA 1
ATOM 664 C C . PHE A 1 81 ? -4.622 0.908 3.455 1.00 88.75 81 PHE A C 1
ATOM 666 O O . PHE A 1 81 ? -5.011 -0.155 2.981 1.00 88.75 81 PHE A O 1
ATOM 673 N N . VAL A 1 82 ? -3.909 0.974 4.566 1.00 87.81 82 VAL A N 1
ATOM 674 C CA . VAL A 1 82 ? -3.404 -0.184 5.274 1.00 87.81 82 VAL A CA 1
ATOM 675 C C . VAL A 1 82 ? -4.281 -0.455 6.486 1.00 87.81 82 VAL A C 1
ATOM 677 O O . VAL A 1 82 ? -4.306 0.347 7.420 1.00 87.81 82 VAL A O 1
ATOM 680 N N . HIS A 1 83 ? -4.965 -1.595 6.498 1.00 90.00 83 HIS A N 1
ATOM 681 C CA . HIS A 1 83 ? -5.736 -2.027 7.659 1.00 90.00 83 HIS A CA 1
ATOM 682 C C . HIS A 1 83 ? -4.813 -2.470 8.791 1.00 90.00 83 HIS A C 1
ATOM 684 O O . HIS A 1 83 ? -4.022 -3.407 8.639 1.00 90.00 83 HIS A O 1
ATOM 690 N N . GLN A 1 84 ? -4.934 -1.806 9.935 1.00 86.94 84 GLN A N 1
ATOM 691 C CA . GLN A 1 84 ? -4.210 -2.136 11.152 1.00 86.94 84 GLN A CA 1
ATOM 692 C C . GLN A 1 84 ? -5.192 -2.393 12.282 1.00 86.94 84 GLN A C 1
ATOM 694 O O . GLN A 1 84 ? -6.038 -1.554 12.565 1.00 86.94 84 GLN A O 1
ATOM 699 N N . ILE A 1 85 ? -5.041 -3.528 12.953 1.00 89.06 85 ILE A N 1
ATOM 700 C CA . ILE A 1 85 ? -5.718 -3.773 14.227 1.00 89.06 85 ILE A CA 1
ATOM 701 C C . ILE A 1 85 ? -4.788 -3.431 15.386 1.00 89.06 85 ILE A C 1
ATOM 703 O O . ILE A 1 85 ? -3.575 -3.677 15.303 1.00 89.06 85 ILE A O 1
ATOM 707 N N . THR A 1 86 ? -5.382 -2.939 16.467 1.00 87.62 86 THR A N 1
ATOM 708 C CA . THR A 1 86 ? -4.711 -2.721 17.749 1.00 87.62 86 THR A CA 1
ATOM 709 C C . THR A 1 86 ? -5.174 -3.794 18.730 1.00 87.62 86 THR A C 1
ATOM 711 O O . THR A 1 86 ? -6.344 -3.822 19.100 1.00 87.62 86 THR A O 1
ATOM 714 N N . ASN A 1 87 ? -4.265 -4.680 19.134 1.00 86.19 87 ASN A N 1
ATOM 715 C CA . ASN A 1 87 ? -4.528 -5.883 19.935 1.00 86.19 87 ASN A CA 1
ATOM 716 C C . ASN A 1 87 ? -3.820 -5.845 21.305 1.00 86.19 87 ASN A C 1
ATOM 718 O O . ASN A 1 87 ? -3.184 -6.813 21.709 1.00 86.19 87 ASN A O 1
ATOM 722 N N . ILE A 1 88 ? -3.879 -4.697 21.984 1.00 83.62 88 ILE A N 1
ATOM 723 C CA . ILE A 1 88 ? -3.158 -4.450 23.246 1.00 83.62 88 ILE A CA 1
ATOM 724 C C . ILE A 1 88 ? -3.897 -4.960 24.495 1.00 83.62 88 ILE A C 1
ATOM 726 O O . ILE A 1 88 ? -3.262 -5.177 25.521 1.00 83.62 88 ILE A O 1
ATOM 730 N N . ASP A 1 89 ? -5.201 -5.227 24.395 1.00 83.00 89 ASP A N 1
ATOM 731 C CA . ASP A 1 89 ? -6.075 -5.582 25.530 1.00 83.00 89 ASP A CA 1
ATOM 732 C C . ASP A 1 89 ? -6.143 -7.095 25.814 1.00 83.00 89 ASP A C 1
ATOM 734 O O . ASP A 1 89 ? -7.112 -7.610 26.378 1.00 83.00 89 ASP A O 1
ATOM 738 N N . GLY A 1 90 ? -5.100 -7.827 25.423 1.00 82.75 90 GLY A N 1
ATOM 739 C CA . GLY A 1 90 ? -4.966 -9.262 25.653 1.00 82.75 90 GLY A CA 1
ATOM 740 C C . GLY A 1 90 ? -5.315 -10.137 24.449 1.00 82.75 90 GLY A C 1
ATOM 741 O O . GLY A 1 90 ? -5.667 -9.677 23.360 1.00 82.75 90 GLY A O 1
ATOM 742 N N . GLU A 1 91 ? -5.158 -11.444 24.645 1.00 84.31 91 GLU A N 1
ATOM 743 C CA . GLU A 1 91 ? -5.347 -12.431 23.587 1.00 84.31 91 GLU A CA 1
ATOM 744 C C . GLU A 1 91 ? -6.799 -12.463 23.101 1.00 84.31 91 GLU A C 1
ATOM 746 O O . GLU A 1 91 ? -7.751 -12.395 23.878 1.00 84.31 91 GLU A O 1
ATOM 751 N N . GLY A 1 92 ? -6.977 -12.556 21.783 1.00 85.56 92 GLY A N 1
ATOM 752 C CA . GLY A 1 92 ? -8.305 -12.662 21.191 1.00 85.56 92 GLY A CA 1
ATOM 753 C C . GLY A 1 92 ? -9.146 -11.385 21.265 1.00 85.56 92 GLY A C 1
ATOM 754 O O . GLY A 1 92 ? -10.326 -11.466 20.921 1.00 85.56 92 GLY A O 1
ATOM 755 N N . LYS A 1 93 ? -8.553 -10.227 21.600 1.00 90.44 93 LYS A N 1
ATOM 756 C CA . LYS A 1 93 ? -9.218 -8.915 21.623 1.00 90.44 93 LYS A CA 1
ATOM 757 C C . LYS A 1 93 ? -8.519 -7.870 20.750 1.00 90.44 93 LYS A C 1
ATOM 759 O O . LYS A 1 93 ? -7.298 -7.874 20.590 1.00 90.44 93 LYS A O 1
ATOM 764 N N . ILE A 1 94 ? -9.312 -6.951 20.210 1.00 92.94 94 ILE A N 1
ATOM 765 C CA . ILE A 1 94 ? -8.869 -5.705 19.584 1.00 92.94 94 ILE A CA 1
ATOM 766 C C . ILE A 1 94 ? -9.666 -4.522 20.144 1.00 92.94 94 ILE A C 1
ATOM 768 O O . ILE A 1 94 ? -10.802 -4.686 20.578 1.00 92.94 94 ILE A O 1
ATOM 772 N N . VAL A 1 95 ? -9.085 -3.325 20.098 1.00 93.00 95 VAL A N 1
ATOM 773 C CA . VAL A 1 95 ? -9.774 -2.077 20.495 1.00 93.00 95 VAL A CA 1
ATOM 774 C C . VAL A 1 95 ? -10.309 -1.298 19.299 1.00 93.00 95 VAL A C 1
ATOM 776 O O . VAL A 1 95 ? -11.183 -0.445 19.418 1.00 93.00 95 VAL A O 1
ATOM 779 N N . GLY A 1 96 ? -9.776 -1.572 18.113 1.00 93.19 96 GLY A N 1
ATOM 780 C CA . GLY A 1 96 ? -10.179 -0.869 16.915 1.00 93.19 96 GLY A CA 1
ATOM 781 C C . GLY A 1 96 ? -9.383 -1.266 15.688 1.00 93.19 96 GLY A C 1
ATOM 782 O O . GLY A 1 96 ? -8.389 -2.002 15.759 1.00 93.19 96 GLY A O 1
ATOM 783 N N . ILE A 1 97 ? -9.851 -0.749 14.559 1.00 93.44 97 ILE A N 1
ATOM 784 C CA . ILE A 1 97 ? -9.286 -0.953 13.235 1.00 93.44 97 ILE A CA 1
ATOM 785 C C . ILE A 1 97 ? -8.994 0.417 12.622 1.00 93.44 97 ILE A C 1
ATOM 787 O O . ILE A 1 97 ? -9.887 1.238 12.406 1.00 93.44 97 ILE A O 1
ATOM 791 N N . CYS A 1 98 ? -7.725 0.659 12.319 1.00 91.69 98 CYS A N 1
ATOM 792 C CA . CYS A 1 98 ? -7.259 1.853 11.632 1.00 91.69 98 CYS A CA 1
ATOM 793 C C . CYS A 1 98 ? -7.097 1.579 10.133 1.00 91.69 98 CYS A C 1
ATOM 795 O O . CYS A 1 98 ? -6.546 0.551 9.739 1.00 91.69 98 CYS A O 1
ATOM 797 N N . ASN A 1 99 ? -7.512 2.532 9.294 1.00 91.38 99 ASN A N 1
ATOM 798 C CA . ASN A 1 99 ? -7.306 2.503 7.843 1.00 91.38 99 ASN A CA 1
ATOM 799 C C . ASN A 1 99 ? -6.229 3.527 7.457 1.00 91.38 99 ASN A C 1
ATOM 801 O O . ASN A 1 99 ? -6.496 4.693 7.138 1.00 91.38 99 ASN A O 1
ATOM 805 N N . CYS A 1 100 ? -4.979 3.098 7.585 1.00 89.25 100 CYS A N 1
ATOM 806 C CA . CYS A 1 100 ? -3.813 3.966 7.631 1.00 89.25 100 CYS A CA 1
ATOM 807 C C . CYS A 1 100 ? -3.317 4.353 6.237 1.00 89.25 100 CYS A C 1
ATOM 809 O O . CYS A 1 100 ? -2.942 3.497 5.439 1.00 89.25 100 CYS A O 1
ATOM 811 N N . ALA A 1 101 ? -3.242 5.657 5.974 1.00 86.25 101 ALA A N 1
ATOM 812 C CA . ALA A 1 101 ? -2.538 6.191 4.815 1.00 86.25 101 ALA A CA 1
ATOM 813 C C . ALA A 1 101 ? -1.030 6.294 5.134 1.00 86.25 101 ALA A C 1
ATOM 815 O O . ALA A 1 101 ? -0.684 6.889 6.161 1.00 86.25 101 ALA A O 1
ATOM 816 N N . PRO A 1 102 ? -0.125 5.756 4.295 1.00 79.12 102 PRO A N 1
ATOM 817 C CA . PRO A 1 102 ? 1.314 5.743 4.577 1.00 79.12 102 PRO A CA 1
ATOM 818 C C . PRO A 1 102 ? 1.957 7.105 4.849 1.00 79.12 102 PRO A C 1
ATOM 820 O O . PRO A 1 102 ? 2.785 7.205 5.744 1.00 79.12 102 PRO A O 1
ATOM 823 N N . GLY A 1 103 ? 1.547 8.159 4.135 1.00 79.19 103 GLY A N 1
ATOM 824 C CA . GLY A 1 103 ? 2.111 9.504 4.311 1.00 79.19 103 GLY A CA 1
ATOM 825 C C . GLY A 1 103 ? 1.631 10.244 5.566 1.00 79.19 103 GLY A C 1
ATOM 826 O O . GLY A 1 103 ? 2.151 11.309 5.879 1.00 79.19 103 GLY A O 1
ATOM 827 N N . VAL A 1 104 ? 0.642 9.699 6.287 1.00 84.88 104 VAL A N 1
ATOM 828 C CA . VAL A 1 104 ? -0.034 10.387 7.403 1.00 84.88 104 VAL A CA 1
ATOM 829 C C . VAL A 1 104 ? 0.036 9.608 8.709 1.00 84.88 104 VAL A C 1
ATOM 831 O O . VAL A 1 104 ? 0.065 10.198 9.785 1.00 84.88 104 VAL A O 1
ATOM 834 N N . CYS A 1 105 ? -0.006 8.280 8.640 1.00 88.00 105 CYS A N 1
ATOM 835 C CA . CYS A 1 105 ? -0.157 7.443 9.818 1.00 88.00 105 CYS A CA 1
ATOM 836 C C . CYS A 1 105 ? 1.100 7.451 10.697 1.00 88.00 105 CYS A C 1
ATOM 838 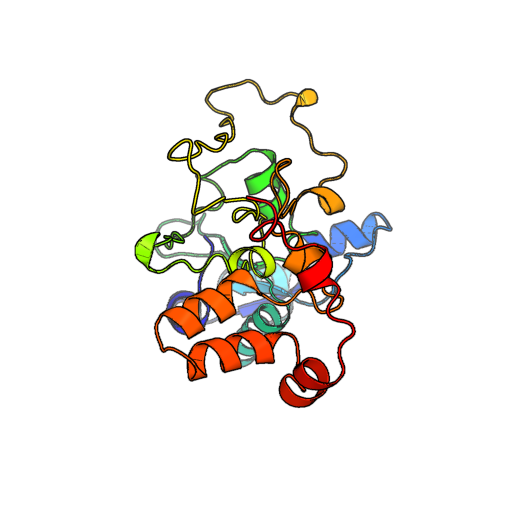O O . CYS A 1 105 ? 2.163 6.990 10.282 1.00 88.00 105 CYS A O 1
ATOM 840 N N . ASN A 1 106 ? 0.939 7.855 11.958 1.00 87.19 106 ASN A N 1
ATOM 841 C CA . ASN A 1 106 ? 2.025 7.827 12.933 1.00 87.19 106 ASN A CA 1
ATOM 842 C C . ASN A 1 106 ? 2.483 6.401 13.262 1.00 87.19 106 ASN A C 1
ATOM 844 O O . ASN A 1 106 ? 3.673 6.180 13.425 1.00 87.19 106 ASN A O 1
ATOM 848 N N . ALA A 1 107 ? 1.583 5.412 13.303 1.00 85.25 107 ALA A N 1
ATOM 849 C CA . ALA A 1 107 ? 1.970 4.025 13.580 1.00 85.25 107 ALA A CA 1
ATOM 850 C C . ALA A 1 107 ? 2.842 3.432 12.459 1.00 85.25 107 ALA A C 1
ATOM 852 O O . ALA A 1 107 ? 3.858 2.787 12.733 1.00 85.25 107 ALA A O 1
ATOM 853 N N . LEU A 1 108 ? 2.487 3.685 11.191 1.00 84.69 108 LEU A N 1
ATOM 854 C CA . LEU A 1 108 ? 3.319 3.299 10.047 1.00 84.69 108 LEU A CA 1
ATOM 855 C C . LEU A 1 108 ? 4.651 4.051 10.057 1.00 84.69 108 LEU A C 1
ATOM 857 O O . LEU A 1 108 ? 5.690 3.421 9.853 1.00 84.69 108 LEU A O 1
ATOM 861 N N . ARG A 1 109 ? 4.632 5.352 10.375 1.00 85.31 109 ARG A N 1
ATOM 862 C CA . ARG A 1 109 ? 5.845 6.158 10.533 1.00 85.31 109 ARG A CA 1
ATOM 863 C C . ARG A 1 109 ? 6.766 5.588 11.598 1.00 85.31 109 ARG A C 1
ATOM 865 O O . ARG A 1 109 ? 7.926 5.366 11.296 1.00 85.31 109 ARG A O 1
ATOM 872 N N . THR A 1 110 ? 6.272 5.288 12.795 1.00 82.44 110 THR A N 1
ATOM 873 C CA . THR A 1 110 ? 7.087 4.704 13.871 1.00 82.44 110 THR A CA 1
ATOM 874 C C . THR A 1 110 ? 7.655 3.346 13.462 1.00 82.44 110 THR A C 1
ATOM 876 O O . THR A 1 110 ? 8.817 3.055 13.725 1.00 82.44 110 THR A O 1
ATOM 879 N N . SER A 1 111 ? 6.863 2.531 12.763 1.00 81.44 111 SER A N 1
ATOM 880 C CA . SER A 1 111 ? 7.300 1.201 12.324 1.00 81.44 111 SER A CA 1
ATOM 881 C C . SER A 1 111 ? 8.419 1.264 11.282 1.00 81.44 111 SER A C 1
ATOM 883 O O . SER A 1 111 ? 9.308 0.421 11.303 1.00 81.44 111 SER A O 1
ATOM 885 N N . GLN A 1 112 ? 8.381 2.248 10.379 1.00 80.06 112 GLN A N 1
ATOM 886 C CA . GLN A 1 112 ? 9.411 2.445 9.355 1.00 80.06 112 GLN A CA 1
ATOM 887 C C . GLN A 1 112 ? 10.619 3.217 9.879 1.00 80.06 112 GLN A C 1
ATOM 889 O O . GLN A 1 112 ? 11.745 2.805 9.634 1.00 80.06 112 GLN A O 1
ATOM 894 N N . LEU A 1 113 ? 10.377 4.323 10.587 1.00 79.56 113 LEU A N 1
ATOM 895 C CA . LEU A 1 113 ? 11.419 5.207 11.093 1.00 79.56 113 LEU A CA 1
ATOM 896 C C . LEU A 1 113 ? 12.297 4.473 12.091 1.00 79.56 113 LEU A C 1
ATOM 898 O O . LEU A 1 113 ? 13.500 4.484 11.925 1.00 79.56 113 LEU A O 1
ATOM 902 N N . TYR A 1 114 ? 11.702 3.807 13.078 1.00 76.12 114 TYR A N 1
ATOM 903 C CA . TYR A 1 114 ? 12.458 3.068 14.084 1.00 76.12 114 TYR A CA 1
ATOM 904 C C . TYR A 1 114 ? 12.662 1.607 13.696 1.00 76.12 114 TYR A C 1
ATOM 906 O O . TYR A 1 114 ? 13.097 0.835 14.528 1.00 76.12 114 TYR A O 1
ATOM 914 N N . ASN A 1 115 ? 12.279 1.180 12.487 1.00 74.12 115 ASN A N 1
ATOM 915 C CA . ASN A 1 115 ? 12.417 -0.210 12.043 1.00 74.12 115 ASN A CA 1
ATOM 916 C C . ASN A 1 115 ? 12.023 -1.236 13.135 1.00 74.12 115 ASN A C 1
ATOM 918 O O . ASN A 1 115 ? 12.793 -2.132 13.465 1.00 74.12 115 ASN A O 1
ATOM 922 N N . THR A 1 116 ? 10.855 -1.059 13.766 1.00 75.44 116 THR A N 1
ATOM 923 C CA . THR A 1 116 ? 10.434 -1.846 14.941 1.00 75.44 116 THR A CA 1
ATOM 924 C C . THR A 1 116 ? 9.565 -3.035 14.511 1.00 75.44 116 THR A C 1
ATOM 926 O O . THR A 1 116 ? 8.336 -2.912 14.430 1.00 75.44 116 THR A O 1
ATOM 929 N N . PRO A 1 117 ? 10.139 -4.231 14.250 1.00 66.75 117 PRO A N 1
ATOM 930 C CA . PRO A 1 117 ? 9.390 -5.353 13.677 1.00 66.75 117 PRO A CA 1
ATOM 931 C C . PRO A 1 117 ? 8.279 -5.870 14.599 1.00 66.75 117 PRO A C 1
ATOM 933 O O . PRO A 1 117 ? 7.314 -6.468 14.125 1.00 66.75 117 PRO A O 1
ATOM 936 N N . ASN A 1 118 ? 8.398 -5.623 15.906 1.00 72.25 118 ASN A N 1
ATOM 937 C CA . ASN A 1 118 ? 7.453 -6.088 16.918 1.00 72.25 118 ASN A CA 1
ATOM 938 C C . ASN A 1 118 ? 6.258 -5.143 17.120 1.00 72.25 118 ASN A C 1
ATOM 940 O O . ASN A 1 118 ? 5.257 -5.565 17.691 1.00 72.25 118 ASN A O 1
ATOM 944 N N . LEU A 1 119 ? 6.324 -3.899 16.628 1.00 74.50 119 LEU A N 1
ATOM 945 C CA . LEU A 1 119 ? 5.240 -2.922 16.780 1.00 74.50 119 LEU A CA 1
ATOM 946 C C . LEU A 1 119 ? 4.125 -3.141 15.746 1.00 74.50 119 LEU A C 1
ATOM 948 O O . LEU A 1 119 ? 2.943 -3.163 16.079 1.00 74.50 119 LEU A O 1
ATOM 952 N N . SER A 1 120 ? 4.503 -3.344 14.481 1.00 73.56 120 SER A N 1
ATOM 953 C CA . SER A 1 120 ? 3.569 -3.553 13.366 1.00 73.56 120 SER A CA 1
ATOM 954 C C . SER A 1 120 ? 3.902 -4.821 12.593 1.00 73.56 120 SER A C 1
ATOM 956 O O . SER A 1 120 ? 4.187 -4.793 11.395 1.00 73.56 120 SER A O 1
ATOM 958 N N . ARG A 1 121 ? 3.838 -5.968 13.268 1.00 74.00 121 ARG A N 1
ATOM 959 C CA . ARG A 1 121 ? 4.037 -7.262 12.613 1.00 74.00 121 ARG A CA 1
ATOM 960 C C . ARG A 1 121 ? 2.778 -7.680 11.864 1.00 74.00 121 ARG A C 1
ATOM 962 O O . ARG A 1 121 ? 1.696 -7.628 12.430 1.00 74.00 121 ARG A O 1
ATOM 969 N N . SER A 1 122 ? 2.881 -8.110 10.610 1.00 75.06 122 SER A N 1
ATOM 970 C CA . SER A 1 122 ? 1.792 -8.848 9.954 1.00 75.06 122 SER A CA 1
ATOM 971 C C . SER A 1 122 ? 1.922 -10.343 10.242 1.00 75.06 122 SER A C 1
ATOM 973 O O . SER A 1 122 ? 3.036 -10.856 10.342 1.00 75.06 122 SER A O 1
ATOM 975 N N . ALA A 1 123 ? 0.793 -11.052 10.322 1.00 71.31 123 ALA A N 1
ATOM 976 C CA . ALA A 1 123 ? 0.783 -12.517 10.284 1.00 71.31 123 ALA A CA 1
ATOM 977 C C . ALA A 1 123 ? 1.219 -13.061 8.907 1.00 71.31 123 ALA A C 1
ATOM 979 O O . ALA A 1 123 ? 1.576 -14.229 8.783 1.00 71.31 123 ALA A O 1
ATOM 980 N N . TYR A 1 124 ? 1.224 -12.205 7.882 1.00 75.25 124 TYR A N 1
ATOM 981 C CA . TYR A 1 124 ? 1.600 -12.537 6.518 1.00 75.25 124 TYR A CA 1
ATOM 982 C C . TYR A 1 124 ? 2.929 -11.880 6.159 1.00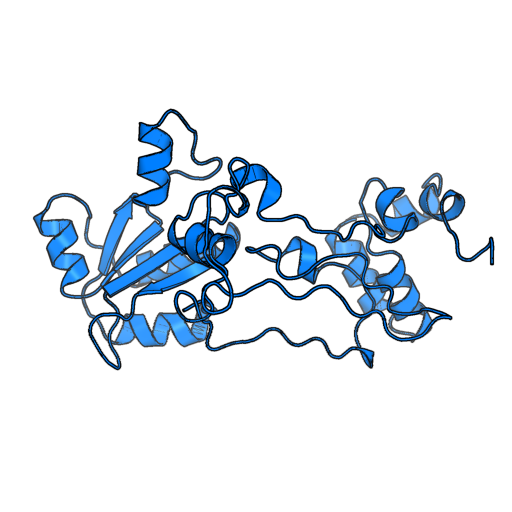 75.25 124 TYR A C 1
ATOM 984 O O . TYR A 1 124 ? 3.152 -10.696 6.409 1.00 75.25 124 TYR A O 1
ATOM 992 N N . ARG A 1 125 ? 3.817 -12.641 5.521 1.00 77.94 125 ARG A N 1
ATOM 993 C CA . ARG A 1 125 ? 5.075 -12.120 4.987 1.00 77.94 125 ARG A CA 1
ATOM 994 C C . ARG A 1 125 ? 5.088 -12.307 3.481 1.00 77.94 125 ARG A C 1
ATOM 996 O O . ARG A 1 125 ? 4.907 -13.420 2.997 1.00 77.94 125 ARG A O 1
ATOM 1003 N N . ALA A 1 126 ? 5.314 -11.219 2.748 1.00 78.69 126 ALA A N 1
ATOM 1004 C CA . ALA A 1 126 ? 5.536 -11.304 1.313 1.00 78.69 126 ALA A CA 1
ATOM 1005 C C . ALA A 1 126 ? 6.797 -12.139 1.042 1.00 78.69 126 ALA A C 1
ATOM 1007 O O . ALA A 1 126 ? 7.848 -11.902 1.640 1.00 78.69 126 ALA A O 1
ATOM 1008 N N . HIS A 1 127 ? 6.678 -13.112 0.145 1.00 81.44 127 HIS A N 1
ATOM 1009 C CA . HIS A 1 127 ? 7.767 -13.977 -0.284 1.00 81.44 127 HIS A CA 1
ATOM 1010 C C . HIS A 1 127 ? 7.877 -13.919 -1.809 1.00 81.44 127 HIS A C 1
ATOM 1012 O O . HIS A 1 127 ? 6.862 -13.925 -2.505 1.00 81.44 127 HIS A O 1
ATOM 1018 N N . ILE A 1 128 ? 9.104 -13.846 -2.327 1.00 81.38 128 ILE A N 1
ATOM 1019 C CA . ILE A 1 128 ? 9.374 -13.806 -3.766 1.00 81.38 128 ILE A CA 1
ATOM 1020 C C . ILE A 1 128 ? 10.006 -15.135 -4.162 1.00 81.38 128 ILE A C 1
ATOM 1022 O O . ILE A 1 128 ? 11.127 -15.438 -3.759 1.00 81.38 128 ILE A O 1
ATOM 1026 N N . GLU A 1 129 ? 9.304 -15.900 -4.993 1.00 85.19 129 GLU A N 1
ATOM 1027 C CA . GLU A 1 129 ? 9.883 -17.039 -5.705 1.00 85.19 129 GLU A CA 1
ATOM 1028 C C . GLU A 1 129 ? 10.727 -16.507 -6.869 1.00 85.19 129 GLU A C 1
ATOM 1030 O O . GLU A 1 129 ? 10.190 -15.996 -7.859 1.00 85.19 129 GLU A O 1
ATOM 1035 N N . LYS A 1 130 ? 12.056 -16.554 -6.727 1.00 79.38 130 LYS A N 1
ATOM 1036 C CA . LYS A 1 130 ? 12.998 -15.895 -7.648 1.00 79.38 130 LYS A CA 1
ATOM 1037 C C . LYS A 1 130 ? 12.856 -16.411 -9.076 1.00 79.38 130 LYS A C 1
ATOM 1039 O O . LYS A 1 130 ? 12.925 -15.625 -10.015 1.00 79.38 130 LYS A O 1
ATOM 1044 N N . GLU A 1 131 ? 12.590 -17.700 -9.219 1.00 82.06 131 GLU A N 1
ATOM 1045 C CA . GLU A 1 131 ? 12.457 -18.418 -10.486 1.00 82.06 131 GLU A CA 1
ATOM 1046 C C . GLU A 1 131 ? 11.212 -17.971 -11.266 1.00 82.06 131 GLU A C 1
ATOM 1048 O O . GLU A 1 131 ? 11.199 -18.022 -12.494 1.00 82.06 131 GLU A O 1
ATOM 1053 N N . LYS A 1 132 ? 10.177 -17.493 -10.562 1.00 84.56 132 LYS A N 1
ATOM 1054 C CA . LYS A 1 132 ? 8.925 -16.987 -11.151 1.00 84.56 132 LYS A CA 1
ATOM 1055 C C . LYS A 1 132 ? 8.916 -15.467 -11.326 1.00 84.56 132 LYS A C 1
ATOM 1057 O O . LYS A 1 132 ? 8.035 -14.924 -11.998 1.00 84.56 132 LYS A O 1
ATOM 1062 N N . CYS A 1 133 ? 9.850 -14.756 -10.697 1.00 86.00 133 CYS A N 1
ATOM 1063 C CA . CYS A 1 133 ? 9.903 -13.303 -10.749 1.00 86.00 133 CYS A CA 1
ATOM 1064 C C . CYS A 1 133 ? 10.383 -12.827 -12.125 1.00 86.00 133 CYS A C 1
ATOM 1066 O O . CYS A 1 133 ? 11.487 -13.137 -12.560 1.00 86.00 133 CYS A O 1
ATOM 1068 N N . VAL A 1 134 ? 9.577 -11.998 -12.790 1.00 85.88 134 VAL A N 1
ATOM 1069 C CA . VAL A 1 134 ? 9.925 -11.407 -14.096 1.00 85.88 134 VAL A CA 1
ATOM 1070 C C . VAL A 1 134 ? 10.430 -9.960 -13.991 1.00 85.88 134 VAL A C 1
ATOM 1072 O O . VAL A 1 134 ? 10.494 -9.254 -14.993 1.00 85.88 134 VAL A O 1
ATOM 1075 N N . ALA A 1 135 ? 10.730 -9.485 -12.775 1.00 84.00 135 ALA A N 1
ATOM 1076 C CA . ALA A 1 135 ? 11.113 -8.095 -12.485 1.00 84.00 135 ALA A CA 1
ATOM 1077 C C . ALA A 1 135 ? 10.144 -7.038 -13.062 1.00 84.00 135 ALA A C 1
ATOM 1079 O O . ALA A 1 135 ? 10.557 -5.973 -13.514 1.00 84.00 135 ALA A O 1
ATOM 1080 N N . CYS A 1 136 ? 8.829 -7.293 -13.033 1.00 86.50 136 CYS A N 1
ATOM 1081 C CA . CYS A 1 136 ? 7.846 -6.330 -13.546 1.00 86.50 136 CYS A CA 1
ATOM 1082 C C . CYS A 1 136 ? 7.745 -5.044 -12.702 1.00 86.50 136 CYS A C 1
ATOM 1084 O O . CYS A 1 136 ? 7.307 -4.006 -13.197 1.00 86.50 136 CYS A O 1
ATOM 1086 N N . GLY A 1 137 ? 8.142 -5.104 -11.427 1.00 86.50 137 GLY A N 1
ATOM 1087 C CA . GLY A 1 137 ? 8.122 -3.961 -10.514 1.00 86.50 137 GLY A CA 1
ATOM 1088 C C . GLY A 1 137 ? 6.760 -3.640 -9.897 1.00 86.50 137 GLY A C 1
ATOM 1089 O O . GLY A 1 137 ? 6.674 -2.722 -9.092 1.00 86.50 137 GLY A O 1
ATOM 1090 N N . LYS A 1 138 ? 5.706 -4.404 -10.207 1.00 86.31 138 LYS A N 1
ATOM 1091 C CA . LYS A 1 138 ? 4.349 -4.147 -9.695 1.00 86.31 138 LYS A CA 1
ATOM 1092 C C . LYS A 1 138 ? 4.237 -4.238 -8.176 1.00 86.31 138 LYS A C 1
ATOM 1094 O O . LYS A 1 138 ? 3.521 -3.454 -7.570 1.00 86.31 138 LYS A O 1
ATOM 1099 N N . CYS A 1 139 ? 5.001 -5.131 -7.548 1.00 87.50 139 CYS A N 1
ATOM 1100 C CA . CYS A 1 139 ? 5.078 -5.218 -6.088 1.00 87.50 139 CYS A CA 1
ATOM 1101 C C . CYS A 1 139 ? 5.620 -3.937 -5.430 1.00 87.50 139 CYS A C 1
ATOM 1103 O O . CYS A 1 139 ? 5.252 -3.647 -4.297 1.00 87.50 139 CYS A O 1
ATOM 1105 N N . VAL A 1 140 ? 6.469 -3.177 -6.127 1.00 88.19 140 VAL A N 1
ATOM 1106 C CA . VAL A 1 140 ? 7.025 -1.909 -5.640 1.00 88.19 140 VAL A CA 1
ATOM 1107 C C . VAL A 1 140 ? 5.970 -0.810 -5.690 1.00 88.19 140 VAL A C 1
ATOM 1109 O O . VAL A 1 140 ? 5.798 -0.088 -4.717 1.00 88.19 140 VAL A O 1
ATOM 1112 N N . GLU A 1 141 ? 5.221 -0.733 -6.793 1.00 83.38 141 GLU A N 1
ATOM 1113 C CA . GLU A 1 141 ? 4.164 0.269 -7.001 1.00 83.38 141 GLU A CA 1
ATOM 1114 C C . GLU A 1 141 ? 3.069 0.184 -5.928 1.00 83.38 141 GLU A C 1
ATOM 1116 O O . GLU A 1 141 ? 2.600 1.207 -5.436 1.00 83.38 141 GLU A O 1
ATOM 1121 N N . VAL A 1 142 ? 2.699 -1.033 -5.518 1.00 83.12 142 VAL A N 1
ATOM 1122 C CA . VAL A 1 142 ? 1.635 -1.253 -4.523 1.00 83.12 142 VAL A CA 1
ATOM 1123 C C . VAL A 1 142 ? 2.131 -1.263 -3.078 1.00 83.12 142 VAL A C 1
ATOM 1125 O O . VAL A 1 142 ? 1.314 -1.311 -2.162 1.00 83.12 142 VAL A O 1
ATOM 1128 N N . CYS A 1 143 ? 3.446 -1.262 -2.830 1.00 85.50 143 CYS A N 1
ATOM 1129 C CA . CYS A 1 143 ? 3.964 -1.411 -1.474 1.00 85.50 143 CYS A CA 1
ATOM 1130 C C . CYS A 1 143 ? 3.666 -0.151 -0.642 1.00 85.50 143 CYS A C 1
ATOM 1132 O O . CYS A 1 143 ? 4.226 0.917 -0.905 1.00 85.50 143 CYS A O 1
ATOM 1134 N N . PRO A 1 144 ? 2.849 -0.243 0.422 1.00 79.19 144 PRO A N 1
ATOM 1135 C CA . PRO A 1 144 ? 2.489 0.932 1.204 1.00 79.19 144 PRO A CA 1
ATOM 1136 C C . PRO A 1 144 ? 3.647 1.449 2.058 1.00 79.19 144 PRO A C 1
ATOM 1138 O O . PRO A 1 144 ? 3.563 2.559 2.561 1.00 79.19 144 PRO A O 1
ATOM 1141 N N . VAL A 1 145 ? 4.712 0.668 2.240 1.00 80.38 145 VAL A N 1
ATOM 1142 C CA . VAL A 1 145 ? 5.809 0.986 3.166 1.00 80.38 145 VAL A CA 1
ATOM 1143 C C . VAL A 1 145 ? 7.188 1.015 2.507 1.00 80.38 145 VAL A C 1
ATOM 1145 O O . VAL A 1 145 ? 8.192 0.990 3.207 1.00 80.38 145 VAL A O 1
ATOM 1148 N N . GLY A 1 146 ? 7.255 0.990 1.171 1.00 81.50 146 GLY A N 1
ATOM 1149 C CA . GLY A 1 146 ? 8.533 1.035 0.447 1.00 81.50 146 GLY A CA 1
ATOM 1150 C C . GLY A 1 146 ? 9.466 -0.158 0.709 1.00 81.50 146 GLY A C 1
ATOM 1151 O O . GLY A 1 146 ? 10.665 -0.072 0.452 1.00 81.50 146 GLY A O 1
ATOM 1152 N N . ALA A 1 147 ? 8.941 -1.275 1.231 1.00 81.38 147 ALA A N 1
ATOM 1153 C CA . ALA A 1 147 ? 9.733 -2.466 1.549 1.00 81.38 147 ALA A CA 1
ATOM 1154 C C . ALA A 1 147 ? 10.231 -3.197 0.291 1.00 81.38 147 ALA A C 1
ATOM 1156 O O . ALA A 1 147 ? 11.309 -3.788 0.300 1.00 81.38 147 ALA A O 1
ATOM 1157 N N . ALA A 1 148 ? 9.455 -3.166 -0.795 1.00 84.44 148 ALA A N 1
ATOM 1158 C CA . ALA A 1 148 ? 9.896 -3.649 -2.098 1.00 84.44 148 ALA A CA 1
ATOM 1159 C C . ALA A 1 148 ? 10.558 -2.499 -2.868 1.00 84.44 148 ALA A C 1
ATOM 1161 O O . ALA A 1 148 ? 9.986 -1.417 -2.953 1.00 84.44 148 ALA A O 1
ATOM 1162 N N . LYS A 1 149 ? 11.729 -2.746 -3.469 1.00 84.19 149 LYS A N 1
ATOM 1163 C CA . LYS A 1 149 ? 12.463 -1.757 -4.275 1.00 84.19 149 LYS A CA 1
ATOM 1164 C C . LYS A 1 149 ? 12.858 -2.316 -5.644 1.00 84.19 149 LYS A C 1
ATOM 1166 O O . LYS A 1 149 ? 13.199 -3.491 -5.778 1.00 84.19 149 LYS A O 1
ATOM 1171 N N . LEU A 1 150 ? 12.829 -1.455 -6.659 1.00 83.69 150 LEU A N 1
ATOM 1172 C CA . LEU A 1 150 ? 13.388 -1.689 -7.991 1.00 83.69 150 LEU A CA 1
ATOM 1173 C C . LEU A 1 150 ? 14.921 -1.661 -7.947 1.00 83.69 150 LEU A C 1
ATOM 1175 O O . LEU A 1 150 ? 15.521 -1.148 -7.007 1.00 83.69 150 LEU A O 1
ATOM 1179 N N . GLY A 1 151 ? 15.557 -2.201 -8.987 1.00 75.12 151 GLY A N 1
ATOM 1180 C CA . GLY A 1 151 ? 17.020 -2.317 -9.061 1.00 75.12 151 GLY A CA 1
ATOM 1181 C C . GLY A 1 151 ? 17.566 -3.648 -8.541 1.00 75.12 151 GLY A C 1
ATOM 1182 O O . GLY A 1 151 ? 18.778 -3.858 -8.505 1.00 75.12 151 GLY A O 1
ATOM 1183 N N . GLN A 1 152 ? 16.673 -4.586 -8.215 1.00 66.94 152 GLN A N 1
ATOM 1184 C CA . GLN A 1 152 ? 17.007 -5.997 -8.070 1.00 66.94 152 GLN A CA 1
ATOM 1185 C C . GLN A 1 152 ? 17.404 -6.574 -9.434 1.00 66.94 152 GLN A C 1
ATOM 1187 O O . GLN A 1 152 ? 16.548 -7.015 -10.201 1.00 66.94 152 GLN A O 1
ATOM 1192 N N . LYS A 1 153 ? 18.694 -6.509 -9.796 1.00 64.94 153 LYS A N 1
ATOM 1193 C CA . LYS A 1 153 ? 19.184 -7.100 -11.050 1.00 64.94 153 LYS A CA 1
ATOM 1194 C C . LYS A 1 153 ? 19.088 -8.623 -10.920 1.00 64.94 153 LYS A C 1
ATOM 1196 O O . LYS A 1 153 ? 19.961 -9.249 -10.333 1.00 64.94 153 LYS A O 1
ATOM 1201 N N . LEU A 1 154 ? 18.010 -9.212 -11.448 1.00 63.47 154 LEU A N 1
ATOM 1202 C CA . LEU A 1 154 ? 17.780 -10.666 -11.412 1.00 63.47 154 LEU A CA 1
ATOM 1203 C C . LEU A 1 154 ? 18.842 -11.453 -12.194 1.00 63.47 154 LEU A C 1
ATOM 1205 O O . LEU A 1 154 ? 19.108 -12.607 -11.882 1.00 63.47 154 LEU A O 1
ATOM 1209 N N . CYS A 1 155 ? 19.443 -10.826 -13.207 1.00 59.62 155 CYS A N 1
ATOM 1210 C CA . CYS A 1 155 ? 20.498 -11.412 -14.021 1.00 59.62 155 CYS A CA 1
ATOM 1211 C C . CYS A 1 155 ? 21.743 -10.531 -13.919 1.00 59.62 155 CYS A C 1
ATOM 1213 O O . CYS A 1 155 ? 21.777 -9.424 -14.460 1.00 59.62 155 CYS A O 1
ATOM 1215 N N . THR A 1 156 ? 22.758 -11.023 -13.225 1.00 63.12 156 THR A N 1
ATOM 1216 C CA . THR A 1 156 ? 24.075 -10.396 -13.117 1.00 63.12 156 THR A CA 1
ATOM 1217 C C . THR A 1 156 ? 25.130 -11.413 -13.521 1.00 63.12 156 THR A C 1
ATOM 1219 O O . THR A 1 156 ? 25.125 -12.550 -13.056 1.00 63.12 156 THR A O 1
ATOM 1222 N N . SER A 1 157 ? 26.073 -10.998 -14.364 1.00 62.66 157 SER A N 1
ATOM 1223 C CA . SER A 1 157 ? 27.272 -11.789 -14.670 1.00 62.66 157 SER A CA 1
ATOM 1224 C C . SER A 1 157 ? 28.203 -11.943 -13.457 1.00 62.66 157 SER A C 1
ATOM 1226 O O . SER A 1 157 ? 29.069 -12.807 -13.456 1.00 62.66 157 SER A O 1
ATOM 1228 N N . LEU A 1 158 ? 28.003 -11.122 -12.419 1.00 65.50 158 LEU A N 1
ATOM 1229 C CA . LEU A 1 158 ? 28.822 -11.037 -11.205 1.00 65.50 158 LEU A CA 1
ATOM 1230 C C . LEU A 1 158 ? 28.250 -11.828 -10.008 1.00 65.50 158 LEU A C 1
ATOM 1232 O O . LEU A 1 158 ? 28.752 -11.695 -8.896 1.00 65.50 158 LEU A O 1
ATOM 1236 N N . GLY A 1 159 ? 27.197 -12.631 -10.206 1.00 67.31 159 GLY A N 1
ATOM 1237 C CA . GLY A 1 159 ? 26.555 -13.401 -9.132 1.00 67.31 159 GLY A CA 1
ATOM 1238 C C . GLY A 1 159 ? 25.547 -12.600 -8.292 1.00 67.31 159 GLY A C 1
ATOM 1239 O O . GLY A 1 159 ? 25.233 -11.446 -8.590 1.00 67.31 159 GLY A O 1
ATOM 1240 N N . ALA A 1 160 ? 24.978 -13.233 -7.260 1.00 68.69 160 ALA A N 1
ATOM 1241 C CA . ALA A 1 160 ? 23.863 -12.680 -6.487 1.00 68.69 160 ALA A CA 1
ATOM 1242 C C . ALA A 1 160 ? 24.231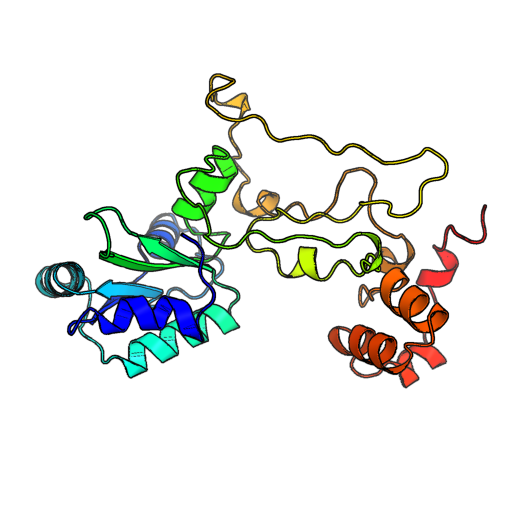 -11.372 -5.757 1.00 68.69 160 ALA A C 1
ATOM 1244 O O . ALA A 1 160 ? 25.168 -11.336 -4.963 1.00 68.69 160 ALA A O 1
ATOM 1245 N N . ILE A 1 161 ? 23.452 -10.306 -5.977 1.00 69.69 161 ILE A N 1
ATOM 1246 C CA . ILE A 1 161 ? 23.619 -9.031 -5.267 1.00 69.69 161 ILE A CA 1
ATOM 1247 C C . ILE A 1 161 ? 23.075 -9.166 -3.840 1.00 69.69 161 ILE A C 1
ATOM 1249 O O . ILE A 1 161 ? 21.916 -9.541 -3.643 1.00 69.69 161 ILE A O 1
ATOM 1253 N N . LYS A 1 162 ? 23.896 -8.812 -2.844 1.00 72.94 162 LYS A N 1
ATOM 1254 C CA . LYS A 1 162 ? 23.454 -8.628 -1.458 1.00 72.94 162 LYS A CA 1
ATOM 1255 C C . LYS A 1 162 ? 23.008 -7.180 -1.268 1.00 72.94 162 LYS A C 1
ATOM 1257 O O . LYS A 1 162 ? 23.791 -6.258 -1.468 1.00 72.94 162 LYS A O 1
ATOM 1262 N N . TYR A 1 163 ? 21.749 -6.993 -0.893 1.00 69.44 163 TYR A N 1
ATOM 1263 C CA . TYR A 1 163 ? 21.193 -5.677 -0.585 1.00 69.44 163 TYR A CA 1
ATOM 1264 C C . TYR A 1 163 ? 21.415 -5.328 0.893 1.00 69.44 163 TYR A C 1
ATOM 1266 O O . TYR A 1 163 ? 21.466 -6.246 1.719 1.00 69.44 163 TYR A O 1
ATOM 1274 N N . PRO A 1 164 ? 21.561 -4.034 1.232 1.00 70.19 164 PRO A N 1
ATOM 1275 C CA . PRO A 1 164 ? 21.762 -3.603 2.609 1.00 70.19 164 PRO A CA 1
ATOM 1276 C C . PRO A 1 164 ? 20.564 -3.987 3.482 1.00 70.19 164 PRO A C 1
ATOM 1278 O O . PRO A 1 164 ? 19.408 -3.872 3.066 1.00 70.19 164 PRO A O 1
ATOM 1281 N N . THR A 1 165 ? 20.858 -4.455 4.691 1.00 72.25 165 THR A N 1
ATOM 1282 C CA . THR A 1 165 ? 19.879 -4.681 5.756 1.00 72.25 165 THR A CA 1
ATOM 1283 C C . THR A 1 165 ? 19.753 -3.417 6.595 1.00 72.25 165 THR A C 1
ATOM 1285 O O . THR A 1 165 ? 20.752 -2.751 6.855 1.00 72.25 165 THR A O 1
ATOM 1288 N N . THR A 1 166 ? 18.536 -3.080 7.010 1.00 72.44 166 THR A N 1
ATOM 1289 C CA . THR A 1 166 ? 18.293 -1.937 7.896 1.00 72.44 166 THR A CA 1
ATOM 1290 C C . THR A 1 166 ? 18.708 -2.291 9.322 1.00 72.44 166 THR A C 1
ATOM 1292 O O . THR A 1 166 ? 18.360 -3.376 9.789 1.00 72.44 166 THR A O 1
ATOM 1295 N N . LEU A 1 167 ? 19.422 -1.384 9.994 1.00 78.25 167 LEU A N 1
ATOM 1296 C CA . LEU A 1 167 ? 19.773 -1.511 11.411 1.00 78.25 167 LEU A CA 1
ATOM 1297 C C . LEU A 1 167 ? 18.509 -1.587 12.269 1.00 78.25 167 LEU A C 1
ATOM 1299 O O . LEU A 1 167 ? 17.495 -0.949 11.957 1.00 78.25 167 LEU A O 1
ATOM 1303 N N . LEU A 1 168 ? 18.560 -2.380 13.332 1.00 79.00 168 LEU A N 1
ATOM 1304 C CA . LEU A 1 168 ? 17.491 -2.456 14.318 1.00 79.00 168 LEU A CA 1
ATOM 1305 C C . LEU A 1 168 ? 17.849 -1.585 15.541 1.00 79.00 168 LEU A C 1
ATOM 1307 O O . LEU A 1 168 ? 19.026 -1.476 15.885 1.00 79.00 168 LEU A O 1
ATOM 1311 N N . PRO A 1 169 ? 16.871 -0.955 16.220 1.00 76.19 169 PRO A N 1
ATOM 1312 C CA . PRO A 1 169 ? 17.155 -0.112 17.390 1.00 76.19 169 PRO A CA 1
ATOM 1313 C C . PRO A 1 169 ? 17.729 -0.843 18.607 1.00 76.19 169 PRO A C 1
ATOM 1315 O O . PRO A 1 169 ? 18.155 -0.194 19.555 1.00 76.19 169 PRO A O 1
ATOM 1318 N N . ASP A 1 170 ? 17.686 -2.174 18.638 1.00 79.38 170 ASP A N 1
ATOM 1319 C CA . ASP A 1 170 ? 18.341 -2.983 19.670 1.00 79.38 170 ASP A CA 1
ATOM 1320 C C . ASP A 1 170 ? 19.855 -3.115 19.437 1.00 79.38 170 ASP A C 1
ATOM 1322 O O . ASP A 1 170 ? 20.594 -3.398 20.379 1.00 79.38 170 ASP A O 1
ATOM 1326 N N . GLU A 1 171 ? 20.326 -2.872 18.212 1.00 80.19 171 GLU A N 1
ATOM 1327 C CA . GLU A 1 171 ? 21.737 -2.956 17.826 1.00 80.19 171 GLU A CA 1
ATOM 1328 C C . GLU A 1 171 ? 22.458 -1.598 17.882 1.00 80.19 171 GLU A C 1
ATOM 1330 O O . GLU A 1 171 ? 23.688 -1.553 17.834 1.00 80.19 171 GLU A O 1
ATOM 1335 N N . THR A 1 172 ? 21.738 -0.470 17.925 1.00 82.25 172 THR A N 1
ATOM 1336 C CA . THR A 1 172 ? 22.325 0.881 17.835 1.00 82.25 172 THR A CA 1
ATOM 1337 C C . THR A 1 172 ? 21.448 1.927 18.525 1.00 82.25 172 THR A C 1
ATOM 1339 O O . THR A 1 172 ? 20.222 1.856 18.476 1.00 82.25 172 THR A O 1
ATOM 1342 N N . GLU A 1 173 ? 22.077 2.925 19.151 1.00 83.62 173 GLU A N 1
ATOM 1343 C CA . GLU A 1 173 ? 21.372 4.065 19.744 1.00 83.62 173 GLU A CA 1
ATOM 1344 C C . GLU A 1 173 ? 20.692 4.918 18.661 1.00 83.62 173 GLU A C 1
ATOM 1346 O O . GLU A 1 173 ? 21.323 5.342 17.694 1.00 83.62 173 GLU A O 1
ATOM 1351 N N . TRP A 1 174 ? 19.390 5.172 18.821 1.00 82.75 174 TRP A N 1
ATOM 1352 C CA . TRP A 1 174 ? 18.590 5.860 17.807 1.00 82.75 174 TRP A CA 1
ATOM 1353 C C . TRP A 1 174 ? 18.598 7.384 18.004 1.00 82.75 174 TRP A C 1
ATOM 1355 O O . TRP A 1 174 ? 17.701 7.947 18.638 1.00 82.75 174 TRP A O 1
ATOM 1365 N N . GLY A 1 175 ? 19.628 8.042 17.470 1.00 83.94 175 GLY A N 1
ATOM 1366 C CA . GLY A 1 175 ? 19.836 9.492 17.551 1.00 83.94 175 GLY A CA 1
ATOM 1367 C C . GLY A 1 175 ? 19.183 10.309 16.427 1.00 83.94 175 GLY A C 1
ATOM 1368 O O . GLY A 1 175 ? 18.478 9.781 15.563 1.00 83.94 175 GLY A O 1
ATOM 1369 N N . GLU A 1 176 ? 19.422 11.627 16.439 1.00 86.06 176 GLU A N 1
ATOM 1370 C CA . GLU A 1 176 ? 18.959 12.570 15.401 1.00 86.06 176 GLU A CA 1
ATOM 1371 C C . GLU A 1 176 ? 19.492 12.231 13.999 1.00 86.06 176 GLU A C 1
ATOM 1373 O O . GLU A 1 176 ? 18.836 12.503 12.996 1.00 86.06 176 GLU A O 1
ATOM 1378 N N . ASP A 1 177 ? 20.651 11.581 13.925 1.00 86.81 177 ASP A N 1
ATOM 1379 C CA . ASP A 1 177 ? 21.275 11.078 12.700 1.00 86.81 177 ASP A CA 1
ATOM 1380 C C . ASP A 1 177 ? 20.446 9.989 11.995 1.00 86.81 177 ASP A C 1
ATOM 1382 O O . ASP A 1 177 ? 20.577 9.791 10.787 1.00 86.81 177 ASP A O 1
ATOM 1386 N N . HIS A 1 178 ? 19.544 9.331 12.728 1.00 82.75 178 HIS A N 1
ATOM 1387 C CA . HIS A 1 178 ? 18.609 8.336 12.204 1.00 82.75 178 HIS A CA 1
ATOM 1388 C C . HIS A 1 178 ? 17.210 8.909 11.933 1.00 82.75 178 HIS A C 1
ATOM 1390 O O . HIS A 1 178 ? 16.285 8.176 11.559 1.00 82.75 178 HIS A O 1
ATOM 1396 N N . TRP A 1 179 ? 17.001 10.208 12.160 1.00 84.75 179 TRP A N 1
ATOM 1397 C CA . TRP A 1 179 ? 15.711 10.833 11.904 1.00 84.75 179 TRP A CA 1
ATOM 1398 C C . TRP A 1 179 ? 15.490 11.025 10.408 1.00 84.75 179 TRP A C 1
ATOM 1400 O O . TRP A 1 179 ? 16.408 11.242 9.625 1.00 84.75 179 TRP A O 1
ATOM 1410 N N . ASN A 1 180 ? 14.219 10.987 10.013 1.00 82.94 180 ASN A N 1
ATOM 1411 C CA . ASN A 1 180 ? 13.798 11.294 8.656 1.00 82.94 180 ASN A CA 1
ATOM 1412 C C . ASN A 1 180 ? 12.835 12.494 8.689 1.00 82.94 180 ASN A C 1
ATOM 1414 O O . ASN A 1 180 ? 11.621 12.296 8.866 1.00 82.94 180 ASN A O 1
ATOM 1418 N N . PRO A 1 181 ? 13.359 13.733 8.590 1.00 84.31 181 PRO A N 1
ATOM 1419 C CA . PRO A 1 181 ? 12.543 14.946 8.551 1.00 84.31 181 PRO A CA 1
ATOM 1420 C C . PRO A 1 181 ? 11.580 14.941 7.359 1.00 84.31 181 PRO A C 1
ATOM 1422 O O . PRO A 1 181 ? 10.399 15.248 7.516 1.00 84.31 181 PRO A O 1
ATOM 1425 N N . ASP A 1 182 ? 12.055 14.454 6.211 1.00 84.44 182 ASP A N 1
ATOM 1426 C CA . ASP A 1 182 ? 11.321 14.395 4.945 1.00 84.44 182 ASP A CA 1
ATOM 1427 C C . ASP A 1 182 ? 10.548 13.079 4.767 1.00 84.44 182 ASP A C 1
ATOM 1429 O O . ASP A 1 182 ? 10.316 12.631 3.645 1.00 84.44 182 ASP A O 1
ATOM 1433 N N . TYR A 1 183 ? 10.129 12.435 5.865 1.00 80.88 183 TYR A N 1
ATOM 1434 C CA . TYR A 1 183 ? 9.468 11.122 5.850 1.00 80.88 183 TYR A CA 1
ATOM 1435 C C . TYR A 1 183 ? 8.320 11.034 4.836 1.00 80.88 183 TYR A C 1
ATOM 1437 O O . TYR A 1 183 ? 8.142 10.013 4.174 1.00 80.88 183 TYR A O 1
ATOM 1445 N N . ARG A 1 184 ? 7.542 12.110 4.686 1.00 77.69 184 ARG A N 1
ATOM 1446 C CA . ARG A 1 184 ? 6.426 12.170 3.732 1.00 77.69 184 ARG A CA 1
ATOM 1447 C C . ARG A 1 184 ? 6.878 11.890 2.298 1.00 77.69 184 ARG A C 1
ATOM 1449 O O . ARG A 1 184 ? 6.198 11.150 1.594 1.00 77.69 184 ARG A O 1
ATOM 1456 N N . GLU A 1 185 ? 8.050 12.393 1.927 1.00 79.25 185 GLU A N 1
ATOM 1457 C CA . GLU A 1 185 ? 8.613 12.287 0.582 1.00 79.25 185 GLU A CA 1
ATOM 1458 C C . GLU A 1 185 ? 9.502 11.045 0.423 1.00 79.25 185 GLU A C 1
ATOM 1460 O O . GLU A 1 185 ? 9.531 10.411 -0.631 1.00 79.25 185 GLU A O 1
ATOM 1465 N N . THR A 1 186 ? 10.213 10.650 1.480 1.00 81.62 186 THR A N 1
ATOM 1466 C CA . THR A 1 186 ? 11.255 9.611 1.409 1.00 81.62 186 THR A CA 1
ATOM 1467 C C . THR A 1 186 ? 10.827 8.254 1.980 1.00 81.62 186 THR A C 1
ATOM 1469 O O . THR A 1 186 ? 11.545 7.266 1.816 1.00 81.62 186 THR A O 1
ATOM 1472 N N . SER A 1 187 ? 9.638 8.148 2.591 1.00 76.50 187 SER A N 1
ATOM 1473 C CA . SER A 1 187 ? 9.099 6.883 3.139 1.00 76.50 187 SER A CA 1
ATOM 1474 C C . SER A 1 187 ? 8.970 5.763 2.103 1.00 76.50 187 SER A C 1
ATOM 1476 O O . SER A 1 187 ? 8.941 4.585 2.461 1.00 76.50 187 SER A O 1
ATOM 1478 N N . LYS A 1 188 ? 8.902 6.106 0.811 1.00 79.44 188 LYS A N 1
ATOM 1479 C CA . LYS A 1 188 ? 8.747 5.153 -0.296 1.00 79.44 188 LYS A CA 1
ATOM 1480 C C . LYS A 1 188 ? 9.779 5.363 -1.399 1.00 79.44 188 LYS A C 1
ATOM 1482 O O . LYS A 1 188 ? 9.437 5.486 -2.575 1.00 79.44 188 LYS A O 1
ATOM 1487 N N . ILE A 1 189 ? 11.063 5.376 -1.044 1.00 82.94 189 ILE A N 1
ATOM 1488 C CA . ILE A 1 189 ? 12.122 5.289 -2.058 1.00 82.94 189 ILE A CA 1
ATOM 1489 C C . ILE A 1 189 ? 12.052 3.906 -2.721 1.00 82.94 189 ILE A C 1
ATOM 1491 O O . ILE A 1 189 ? 12.524 2.900 -2.192 1.00 82.94 189 ILE A O 1
ATOM 1495 N N . ASN A 1 190 ? 11.450 3.886 -3.906 1.00 83.06 190 ASN A N 1
ATOM 1496 C CA . ASN A 1 190 ? 11.059 2.688 -4.645 1.00 83.06 190 ASN A CA 1
ATOM 1497 C C . ASN A 1 190 ? 12.185 2.073 -5.489 1.00 83.06 190 ASN A C 1
ATOM 1499 O O . ASN A 1 190 ? 11.945 1.133 -6.241 1.00 83.06 190 ASN A O 1
ATOM 1503 N N . CYS A 1 191 ? 13.410 2.585 -5.415 1.00 85.25 191 CYS A N 1
ATOM 1504 C CA . CYS A 1 191 ? 14.532 2.101 -6.213 1.00 85.25 191 CYS A CA 1
ATOM 1505 C C . C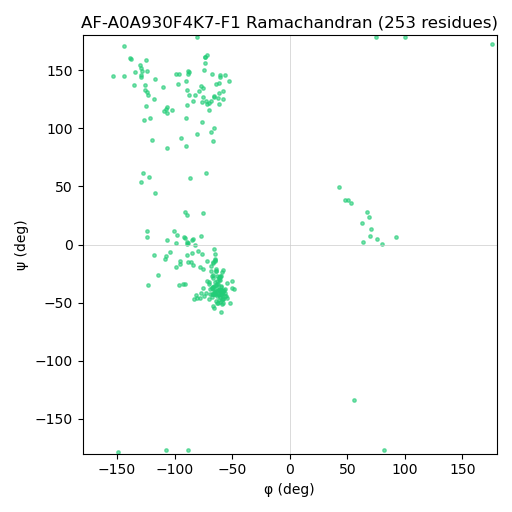YS A 1 191 ? 15.830 2.163 -5.406 1.00 85.25 191 CYS A C 1
ATOM 1507 O O . CYS A 1 191 ? 16.012 3.071 -4.602 1.00 85.25 191 CYS A O 1
ATOM 1509 N N . TYR A 1 192 ? 16.727 1.203 -5.621 1.00 82.81 192 TYR A N 1
ATOM 1510 C CA . TYR A 1 192 ? 18.119 1.325 -5.184 1.00 82.81 192 TYR A CA 1
ATOM 1511 C C . TYR A 1 192 ? 18.893 2.305 -6.079 1.00 82.81 192 TYR A C 1
ATOM 1513 O O . TYR A 1 192 ? 18.511 2.520 -7.232 1.00 82.81 192 TYR A O 1
ATOM 1521 N N . ASP A 1 193 ? 20.031 2.804 -5.591 1.00 80.38 193 ASP A N 1
ATOM 1522 C CA . ASP A 1 193 ? 20.912 3.740 -6.317 1.00 80.38 193 ASP A CA 1
ATOM 1523 C C . ASP A 1 193 ? 21.425 3.183 -7.649 1.00 80.38 193 ASP A C 1
ATOM 1525 O O . ASP A 1 193 ? 21.726 3.923 -8.580 1.00 80.38 193 ASP A O 1
ATOM 1529 N N . THR A 1 194 ? 21.456 1.855 -7.791 1.00 76.88 194 THR A N 1
ATOM 1530 C CA . THR A 1 194 ? 21.794 1.186 -9.054 1.00 76.88 194 THR A CA 1
ATOM 1531 C C . THR A 1 194 ? 20.783 1.441 -10.176 1.00 76.88 194 THR A C 1
ATOM 1533 O O . THR A 1 194 ? 21.016 1.011 -11.307 1.00 76.88 194 THR A O 1
ATOM 1536 N N . GLY A 1 195 ? 19.650 2.075 -9.866 1.00 79.81 195 GLY A N 1
ATOM 1537 C CA . GLY A 1 195 ? 18.586 2.382 -10.808 1.00 79.81 195 GLY A CA 1
ATOM 1538 C C . GLY A 1 195 ? 17.744 1.166 -11.195 1.00 79.81 195 GLY A C 1
ATOM 1539 O O . GLY A 1 195 ? 17.973 0.034 -10.762 1.0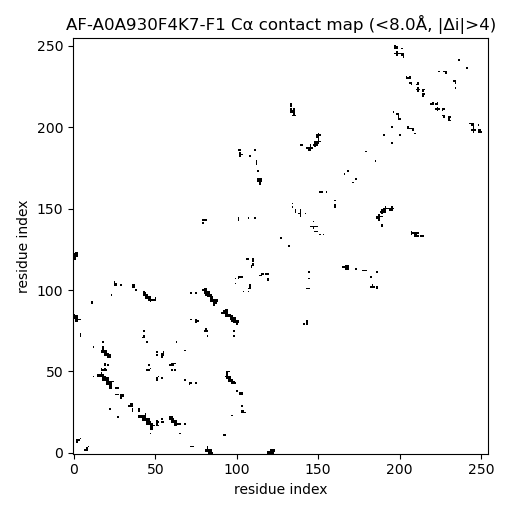0 79.81 195 GLY A O 1
ATOM 1540 N N . THR A 1 196 ? 16.743 1.422 -12.035 1.00 85.25 196 THR A N 1
ATOM 1541 C CA . THR A 1 196 ? 15.862 0.407 -12.625 1.00 85.25 196 THR A CA 1
ATOM 1542 C C . THR A 1 196 ? 16.166 0.215 -14.115 1.00 85.25 196 THR A C 1
ATOM 1544 O O . THR A 1 196 ? 17.093 0.809 -14.664 1.00 85.25 196 THR A O 1
ATOM 1547 N N . ALA A 1 197 ? 15.397 -0.638 -14.787 1.00 86.44 197 ALA A N 1
ATOM 1548 C CA . ALA A 1 197 ? 15.545 -0.900 -16.210 1.00 86.44 197 ALA A CA 1
ATOM 1549 C C . ALA A 1 197 ? 15.401 0.394 -17.043 1.00 86.44 197 ALA A C 1
ATOM 1551 O O . ALA A 1 197 ? 14.350 1.039 -16.972 1.00 86.44 197 ALA A O 1
ATOM 1552 N N . PRO A 1 198 ? 16.384 0.745 -17.895 1.00 89.69 198 PRO A N 1
ATOM 1553 C CA . PRO A 1 198 ? 16.356 1.998 -18.652 1.00 89.69 198 PRO A CA 1
ATOM 1554 C C . PRO A 1 198 ? 15.172 2.063 -19.623 1.00 89.69 198 PRO A C 1
ATOM 1556 O O . PRO A 1 198 ? 14.586 3.122 -19.820 1.00 89.69 198 PRO A O 1
ATOM 1559 N N . CYS A 1 199 ? 14.744 0.917 -20.160 1.00 90.81 199 CYS A N 1
ATOM 1560 C CA . CYS A 1 199 ? 13.570 0.814 -21.021 1.00 90.81 199 CYS A CA 1
ATOM 1561 C C . CYS A 1 199 ? 12.250 1.162 -20.304 1.00 90.81 199 CYS A C 1
ATOM 1563 O O . CYS A 1 199 ? 11.364 1.736 -20.936 1.00 90.81 199 CYS A O 1
ATOM 1565 N N . LYS A 1 200 ? 12.124 0.879 -18.996 1.00 89.19 200 LYS A N 1
ATOM 1566 C CA . LYS A 1 200 ? 10.964 1.292 -18.183 1.00 89.19 200 LYS A CA 1
ATOM 1567 C C . LYS A 1 200 ? 11.003 2.796 -17.906 1.00 89.19 200 LYS A C 1
ATOM 1569 O O . LYS A 1 200 ? 9.977 3.457 -18.026 1.00 89.19 200 LYS A O 1
ATOM 1574 N N . THR A 1 201 ? 12.176 3.348 -17.599 1.00 89.94 201 THR A N 1
ATOM 1575 C CA . THR A 1 201 ? 12.342 4.793 -17.363 1.00 89.94 201 THR A CA 1
ATOM 1576 C C . THR A 1 201 ? 12.094 5.621 -18.627 1.00 89.94 201 THR A C 1
ATOM 1578 O O . THR A 1 201 ? 11.457 6.664 -18.557 1.00 89.94 201 THR A O 1
ATOM 1581 N N . ALA A 1 202 ? 12.550 5.150 -19.791 1.00 93.25 202 ALA A N 1
ATOM 1582 C CA . ALA A 1 202 ? 12.392 5.851 -21.068 1.00 93.25 202 ALA A CA 1
ATOM 1583 C C . ALA A 1 202 ? 10.970 5.766 -21.655 1.00 93.25 202 ALA A C 1
ATOM 1585 O O . ALA A 1 202 ? 10.599 6.580 -22.504 1.00 93.25 202 ALA A O 1
ATOM 1586 N N . CYS A 1 203 ? 10.174 4.776 -21.237 1.00 93.75 203 CYS A N 1
ATOM 1587 C CA . CYS A 1 203 ? 8.780 4.646 -21.640 1.00 93.75 203 CYS A CA 1
ATOM 1588 C C . CYS A 1 203 ? 7.912 5.658 -20.870 1.00 93.75 203 CYS A C 1
ATOM 1590 O O . CYS A 1 203 ? 7.859 5.561 -19.646 1.00 93.75 203 CYS A O 1
ATOM 1592 N N . PRO A 1 204 ? 7.160 6.556 -21.540 1.00 92.62 204 PRO A N 1
ATOM 1593 C CA . PRO A 1 204 ? 6.274 7.502 -20.851 1.00 92.62 204 PRO A CA 1
ATOM 1594 C C . PRO A 1 204 ? 5.175 6.831 -20.016 1.00 92.62 204 PRO A C 1
ATOM 1596 O O . PRO A 1 204 ? 4.712 7.397 -19.036 1.00 92.62 204 PRO A O 1
ATOM 1599 N N . ALA A 1 205 ? 4.764 5.618 -20.398 1.00 91.81 205 ALA A N 1
ATOM 1600 C CA . ALA A 1 205 ? 3.790 4.816 -19.658 1.00 91.81 205 ALA A CA 1
ATOM 1601 C C . ALA A 1 205 ? 4.441 3.901 -18.602 1.00 91.81 205 ALA A C 1
ATOM 1603 O O . ALA A 1 205 ? 3.751 3.096 -17.988 1.00 91.81 205 ALA A O 1
ATOM 1604 N N . HIS A 1 206 ? 5.769 3.958 -18.437 1.00 90.81 206 HIS A N 1
ATOM 1605 C CA . HIS A 1 206 ? 6.535 3.136 -17.496 1.00 90.81 206 HIS A CA 1
ATOM 1606 C C . HIS A 1 206 ? 6.206 1.636 -17.538 1.00 90.81 206 HIS A C 1
ATOM 1608 O O . HIS A 1 206 ? 6.214 0.947 -16.514 1.00 90.81 206 HIS A O 1
ATOM 1614 N N . LEU A 1 207 ? 5.965 1.112 -18.745 1.00 92.38 207 LEU A N 1
ATOM 1615 C CA . LEU A 1 207 ? 5.590 -0.284 -18.933 1.00 92.38 207 LEU A CA 1
ATOM 1616 C C . LEU A 1 207 ? 6.623 -1.235 -18.326 1.00 92.38 207 LEU A C 1
ATOM 1618 O O . LEU A 1 207 ? 7.836 -1.009 -18.378 1.00 92.38 207 LEU A O 1
ATOM 1622 N N . ALA A 1 208 ? 6.139 -2.361 -17.812 1.00 90.81 208 ALA A N 1
ATOM 1623 C CA . ALA A 1 208 ? 6.966 -3.451 -17.308 1.00 90.81 208 ALA A CA 1
ATOM 1624 C C . ALA A 1 208 ? 7.646 -4.244 -18.449 1.00 90.81 208 ALA A C 1
ATOM 1626 O O . ALA A 1 208 ? 7.412 -5.444 -18.596 1.00 90.81 208 ALA A O 1
ATOM 1627 N N . VAL A 1 209 ? 8.499 -3.578 -19.245 1.00 90.94 209 VAL A N 1
ATOM 1628 C CA . VAL A 1 209 ? 9.163 -4.118 -20.452 1.00 90.94 209 VAL A CA 1
ATOM 1629 C C . VAL A 1 209 ? 9.873 -5.437 -20.192 1.00 90.94 209 VAL A C 1
ATOM 1631 O O . VAL A 1 209 ? 9.629 -6.421 -20.885 1.00 90.94 209 VAL A O 1
ATOM 1634 N N . GLN A 1 210 ? 10.703 -5.488 -19.150 1.00 87.12 210 GLN A N 1
ATOM 1635 C CA . GLN A 1 210 ? 11.392 -6.719 -18.758 1.00 87.12 210 GLN A CA 1
ATOM 1636 C C . GLN A 1 210 ? 10.406 -7.855 -18.464 1.00 87.12 210 GLN A C 1
ATOM 1638 O O . GLN A 1 210 ? 10.629 -8.986 -18.890 1.00 87.12 210 GLN A O 1
ATOM 1643 N N . GLY A 1 211 ? 9.298 -7.528 -17.796 1.00 90.19 211 GLY A N 1
ATOM 1644 C CA . GLY A 1 211 ? 8.278 -8.484 -17.394 1.00 90.19 211 GLY A CA 1
ATOM 1645 C C . GLY A 1 211 ? 7.550 -9.102 -18.579 1.00 90.19 211 GLY A C 1
ATOM 1646 O O . GLY A 1 211 ? 7.533 -10.324 -18.713 1.00 90.19 211 GLY A O 1
ATOM 1647 N N . TYR A 1 212 ? 6.980 -8.278 -19.463 1.00 92.88 212 TYR A N 1
ATOM 1648 C CA . TYR A 1 212 ? 6.190 -8.803 -20.579 1.00 92.88 212 TYR A CA 1
ATOM 1649 C C . TYR A 1 212 ? 7.064 -9.483 -21.644 1.00 92.88 212 TYR A C 1
ATOM 1651 O O . TYR A 1 212 ? 6.624 -10.466 -22.236 1.00 92.88 212 TYR A O 1
ATOM 1659 N N . VAL A 1 213 ? 8.311 -9.033 -21.858 1.00 91.94 213 VAL A N 1
ATOM 1660 C CA . VAL A 1 213 ? 9.254 -9.705 -22.774 1.00 91.94 213 VAL A CA 1
ATOM 1661 C C . VAL A 1 213 ? 9.660 -11.071 -22.220 1.00 91.94 213 VAL A C 1
ATOM 1663 O O . VAL A 1 213 ? 9.679 -12.050 -22.965 1.00 91.94 213 VAL A O 1
ATOM 1666 N N . LYS A 1 214 ? 9.932 -11.170 -20.911 1.00 89.62 214 LYS A N 1
ATOM 1667 C CA . LYS A 1 214 ? 10.244 -12.446 -20.253 1.00 89.62 214 LYS A CA 1
ATOM 1668 C C . LYS A 1 214 ? 9.073 -13.425 -20.357 1.00 89.62 214 LYS A C 1
ATOM 1670 O O . LYS A 1 214 ? 9.274 -14.548 -20.807 1.00 89.62 214 LYS A O 1
ATOM 1675 N N . MET A 1 215 ? 7.852 -12.982 -20.052 1.00 93.38 215 MET A N 1
ATOM 1676 C CA . MET A 1 215 ? 6.646 -13.804 -20.215 1.00 93.38 215 MET A CA 1
ATOM 1677 C C . MET A 1 215 ? 6.443 -14.258 -21.669 1.00 93.38 215 MET A C 1
ATOM 1679 O O . MET A 1 215 ? 6.163 -15.428 -21.911 1.00 93.38 215 MET A O 1
ATOM 1683 N N . ALA A 1 216 ? 6.639 -13.369 -22.649 1.00 94.12 216 ALA A N 1
ATOM 1684 C CA . ALA A 1 216 ? 6.546 -13.726 -24.065 1.00 94.12 216 ALA A CA 1
ATOM 1685 C C . ALA A 1 216 ? 7.599 -14.773 -24.475 1.00 94.12 216 ALA A C 1
ATOM 1687 O O . ALA A 1 216 ? 7.269 -15.707 -25.199 1.00 94.12 216 ALA A O 1
ATOM 1688 N N . SER A 1 217 ? 8.834 -14.677 -23.962 1.00 91.94 217 SER A N 1
ATOM 1689 C CA . SER A 1 217 ? 9.884 -15.684 -24.207 1.00 91.94 217 SER A CA 1
ATOM 1690 C C . SER A 1 217 ? 9.559 -17.065 -23.623 1.00 91.94 217 SER A C 1
ATOM 1692 O O . SER A 1 217 ? 10.073 -18.071 -24.097 1.00 91.94 217 SER A O 1
ATOM 1694 N N . GLU A 1 218 ? 8.678 -17.117 -22.622 1.00 93.19 218 GLU A N 1
ATOM 1695 C CA . GLU A 1 218 ? 8.165 -18.344 -21.999 1.00 93.19 218 GLU A CA 1
ATOM 1696 C C . GLU A 1 218 ? 6.880 -18.854 -22.684 1.00 93.19 218 GLU A C 1
ATOM 1698 O O . GLU A 1 218 ? 6.248 -19.783 -22.190 1.00 93.19 218 GLU A O 1
ATOM 1703 N N . GLY A 1 219 ? 6.443 -18.231 -23.787 1.00 95.56 219 GLY A N 1
ATOM 1704 C CA . GLY A 1 219 ? 5.190 -18.558 -24.482 1.00 95.56 219 GLY A CA 1
ATOM 1705 C C . GLY A 1 219 ? 3.922 -18.040 -23.789 1.00 95.56 219 GLY A C 1
ATOM 1706 O O . GLY A 1 219 ? 2.806 -18.290 -24.246 1.00 95.56 219 GLY A O 1
ATOM 1707 N N . ARG A 1 220 ? 4.057 -17.272 -22.702 1.00 96.00 220 ARG A N 1
ATOM 1708 C CA . ARG A 1 220 ? 2.947 -16.747 -21.889 1.00 96.00 220 ARG A CA 1
ATOM 1709 C C . ARG A 1 220 ? 2.412 -15.427 -22.446 1.00 96.00 220 ARG A C 1
ATOM 1711 O O . ARG A 1 220 ? 2.388 -14.399 -21.768 1.00 96.00 220 ARG A O 1
ATOM 1718 N N . PHE A 1 221 ? 1.978 -15.438 -23.703 1.00 96.00 221 PHE A N 1
ATOM 1719 C CA . PHE A 1 221 ? 1.569 -14.223 -24.420 1.00 96.00 221 PHE A CA 1
ATOM 1720 C C . PHE A 1 221 ? 0.355 -13.520 -23.798 1.00 96.00 221 PHE A C 1
ATOM 1722 O O . PHE A 1 221 ? 0.315 -12.291 -23.742 1.00 96.00 221 PHE A O 1
ATOM 1729 N N . MET A 1 222 ? -0.618 -14.279 -23.283 1.00 96.94 222 MET A N 1
ATOM 1730 C CA . MET A 1 222 ? -1.809 -13.702 -22.646 1.00 96.94 222 MET A CA 1
ATOM 1731 C C . MET A 1 222 ? -1.481 -13.012 -21.317 1.00 96.94 222 MET A C 1
ATOM 1733 O O . MET A 1 222 ? -2.010 -11.933 -21.046 1.00 96.94 222 MET A O 1
ATOM 1737 N N . ASP A 1 223 ? -0.563 -13.577 -20.529 1.00 94.81 223 ASP A N 1
ATOM 1738 C CA . ASP A 1 223 ? -0.072 -12.946 -19.298 1.00 94.81 223 ASP A CA 1
ATOM 1739 C C . ASP A 1 223 ? 0.703 -11.665 -19.613 1.00 94.81 223 ASP A C 1
ATOM 1741 O O . ASP A 1 223 ? 0.493 -10.637 -18.968 1.00 94.81 223 ASP A O 1
ATOM 1745 N N . ALA A 1 224 ? 1.553 -11.705 -20.645 1.00 95.56 224 ALA A N 1
ATOM 1746 C CA . ALA A 1 224 ? 2.292 -10.543 -21.122 1.00 95.56 224 ALA A CA 1
ATOM 1747 C C . ALA A 1 224 ? 1.339 -9.413 -21.547 1.00 95.56 224 ALA A C 1
ATOM 1749 O O . ALA A 1 224 ? 1.505 -8.268 -21.123 1.00 95.56 224 ALA A O 1
ATOM 1750 N N . LEU A 1 225 ? 0.295 -9.733 -22.319 1.00 95.75 225 LEU A N 1
ATOM 1751 C CA . LEU A 1 225 ? -0.724 -8.764 -22.722 1.00 95.75 225 LEU A CA 1
ATOM 1752 C C . LEU A 1 225 ? -1.486 -8.205 -21.515 1.00 95.75 225 LEU A C 1
ATOM 1754 O O . LEU A 1 225 ? -1.718 -6.997 -21.449 1.00 95.75 225 LEU A O 1
ATOM 1758 N N . LYS A 1 226 ? -1.859 -9.059 -20.554 1.00 95.06 226 LYS A N 1
ATOM 1759 C CA . LYS A 1 226 ? -2.523 -8.635 -19.314 1.00 95.06 226 LYS A CA 1
ATOM 1760 C C . LYS A 1 226 ? -1.647 -7.670 -18.521 1.00 95.06 226 LYS A C 1
ATOM 1762 O O . LYS A 1 226 ? -2.161 -6.665 -18.045 1.00 95.06 226 LYS A O 1
ATOM 1767 N N . LEU A 1 227 ? -0.346 -7.944 -18.420 1.00 93.62 227 LEU A N 1
ATOM 1768 C CA . LEU A 1 227 ? 0.613 -7.070 -17.746 1.00 93.62 227 LEU A CA 1
ATOM 1769 C C . LEU A 1 227 ? 0.720 -5.706 -18.440 1.00 93.62 227 LEU A C 1
ATOM 1771 O O . LEU A 1 227 ? 0.679 -4.688 -17.761 1.00 93.62 227 LEU A O 1
ATOM 1775 N N . ILE A 1 228 ? 0.801 -5.665 -19.775 1.00 95.19 228 ILE A N 1
ATOM 1776 C CA . ILE A 1 228 ? 0.852 -4.394 -20.519 1.00 95.19 228 ILE A CA 1
ATOM 1777 C C . ILE A 1 228 ? -0.436 -3.584 -20.306 1.00 95.19 228 ILE A C 1
ATOM 1779 O O . ILE A 1 228 ? -0.375 -2.375 -20.084 1.00 95.19 228 ILE A O 1
ATOM 1783 N N . LYS A 1 229 ? -1.598 -4.248 -20.341 1.00 94.75 229 LYS A N 1
ATOM 1784 C CA . LYS A 1 229 ? -2.915 -3.608 -20.191 1.00 94.75 229 LYS A CA 1
ATOM 1785 C C . LYS A 1 229 ? -3.163 -2.970 -18.824 1.00 94.75 229 LYS A C 1
ATOM 1787 O O . LYS A 1 229 ? -4.107 -2.198 -18.710 1.00 94.75 229 LYS A O 1
ATOM 1792 N N . GLN A 1 230 ? -2.347 -3.270 -17.812 1.00 91.06 230 GLN A N 1
ATOM 1793 C CA . GLN A 1 230 ? -2.434 -2.590 -16.516 1.00 91.06 230 GLN A CA 1
ATOM 1794 C C . GLN A 1 230 ? -2.105 -1.099 -16.632 1.00 91.06 230 GLN A C 1
ATOM 1796 O O . GLN A 1 230 ? -2.726 -0.294 -15.950 1.00 91.06 230 GLN A O 1
ATOM 1801 N N . ASP A 1 231 ? -1.168 -0.748 -17.515 1.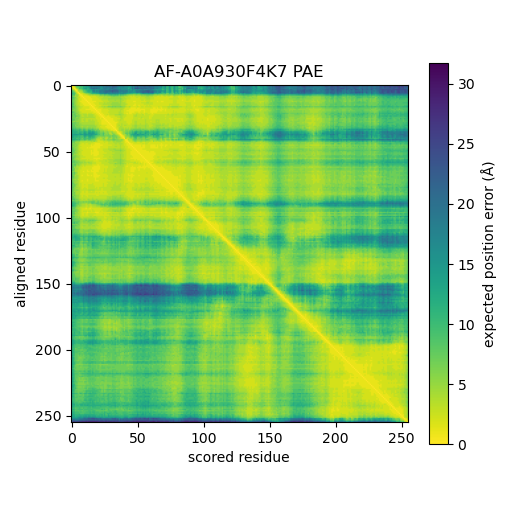00 92.00 231 ASP A N 1
ATOM 1802 C CA . ASP A 1 231 ? -0.647 0.616 -17.648 1.00 92.00 231 ASP A CA 1
ATOM 1803 C C . ASP A 1 231 ? -1.006 1.252 -18.999 1.00 92.00 231 ASP A C 1
ATOM 1805 O O . ASP A 1 231 ? -1.080 2.472 -19.122 1.00 92.00 231 ASP A O 1
ATOM 1809 N N . ASN A 1 232 ? -1.222 0.435 -20.037 1.00 94.31 232 ASN A N 1
ATOM 1810 C CA . ASN A 1 232 ? -1.553 0.905 -21.376 1.00 94.31 232 ASN A CA 1
ATOM 1811 C C . ASN A 1 232 ? -2.838 0.242 -21.901 1.00 94.31 232 ASN A C 1
ATOM 1813 O O . ASN A 1 232 ? -2.793 -0.924 -22.307 1.00 94.31 232 ASN A O 1
ATOM 1817 N N . PRO A 1 233 ? -3.965 0.974 -21.976 1.00 94.81 233 PRO A N 1
ATOM 1818 C CA . PRO A 1 233 ? -5.224 0.437 -22.491 1.00 94.81 233 PRO A CA 1
ATOM 1819 C C . PRO A 1 233 ? -5.199 0.147 -24.003 1.00 94.81 233 PRO A C 1
ATOM 1821 O O . PRO A 1 233 ? -6.011 -0.646 -24.481 1.00 94.81 233 PRO A O 1
ATOM 1824 N N . PHE A 1 234 ? -4.251 0.719 -24.758 1.00 95.62 234 PHE A N 1
ATOM 1825 C CA . PHE A 1 234 ? -4.144 0.595 -26.219 1.00 95.62 234 PHE A CA 1
ATOM 1826 C C . PHE A 1 234 ? -2.790 0.010 -26.667 1.00 95.62 234 PHE A C 1
ATOM 1828 O O . PHE A 1 234 ? -2.070 0.624 -27.462 1.00 95.62 234 PHE A O 1
ATOM 1835 N N . PRO A 1 235 ? -2.425 -1.207 -26.215 1.00 95.00 235 PRO A N 1
ATOM 1836 C CA . PRO A 1 235 ? -1.104 -1.772 -26.475 1.00 95.00 235 PRO A CA 1
ATOM 1837 C C . PRO A 1 235 ? -0.830 -1.999 -27.964 1.00 95.00 235 PRO A C 1
ATOM 1839 O O . PRO A 1 235 ? 0.299 -1.816 -28.404 1.00 95.00 235 PRO A O 1
ATOM 1842 N N . ALA A 1 236 ? -1.858 -2.345 -28.746 1.00 94.50 236 ALA A N 1
ATOM 1843 C CA . ALA A 1 236 ? -1.728 -2.564 -30.185 1.00 94.50 236 ALA A CA 1
ATOM 1844 C C . ALA A 1 236 ? -1.400 -1.268 -30.944 1.00 94.50 236 ALA A C 1
ATOM 1846 O O . ALA A 1 236 ? -0.492 -1.253 -31.769 1.00 94.50 236 ALA A O 1
ATOM 1847 N N . VAL A 1 237 ? -2.097 -0.170 -30.624 1.00 96.00 237 VAL A N 1
ATOM 1848 C CA . VAL A 1 237 ? -1.868 1.134 -31.264 1.00 96.00 237 VAL A CA 1
ATOM 1849 C C . VAL A 1 237 ? -0.493 1.656 -30.878 1.00 96.00 237 VAL A C 1
ATOM 1851 O O . VAL A 1 237 ? 0.322 1.933 -31.755 1.00 96.00 237 VAL A O 1
ATOM 1854 N N . CYS A 1 238 ? -0.191 1.715 -29.577 1.00 94.94 238 CYS A N 1
ATOM 1855 C CA . CYS A 1 238 ? 1.115 2.166 -29.109 1.00 94.94 238 CYS A CA 1
ATOM 1856 C C . CYS A 1 238 ? 2.251 1.293 -29.658 1.00 94.94 238 CYS A C 1
ATOM 1858 O O . CYS A 1 238 ? 3.259 1.835 -30.083 1.00 94.94 238 CYS A O 1
ATOM 1860 N N . GLY A 1 239 ? 2.101 -0.032 -29.709 1.00 92.56 239 GLY A N 1
ATOM 1861 C CA . GLY A 1 239 ? 3.118 -0.919 -30.283 1.00 92.56 239 GLY A CA 1
ATOM 1862 C C . GLY A 1 239 ? 3.398 -0.657 -31.768 1.00 92.56 239 GLY A C 1
ATOM 1863 O O . GLY A 1 239 ? 4.533 -0.824 -32.211 1.00 92.56 239 GLY A O 1
ATOM 1864 N N . ALA A 1 240 ? 2.395 -0.200 -32.522 1.00 94.44 240 ALA A N 1
ATOM 1865 C CA . ALA A 1 240 ? 2.530 0.105 -33.943 1.00 94.44 240 ALA A CA 1
ATOM 1866 C C . ALA A 1 240 ? 3.148 1.489 -34.212 1.00 94.44 240 ALA A C 1
ATOM 1868 O O . ALA A 1 240 ? 4.010 1.599 -35.081 1.00 94.44 240 ALA A O 1
ATOM 1869 N N . ILE A 1 241 ? 2.724 2.530 -33.481 1.00 96.19 241 ILE A N 1
ATOM 1870 C CA . ILE A 1 241 ? 3.067 3.934 -33.800 1.00 96.19 241 ILE A CA 1
ATOM 1871 C C . ILE A 1 241 ? 4.087 4.582 -32.853 1.00 96.19 241 ILE A C 1
ATOM 1873 O O . ILE A 1 241 ? 4.521 5.704 -33.103 1.00 96.19 241 ILE A O 1
ATOM 1877 N N . CYS A 1 242 ? 4.434 3.939 -31.733 1.00 95.56 242 CYS A N 1
ATOM 1878 C CA . CYS A 1 242 ? 5.368 4.508 -30.759 1.00 95.56 242 CYS A CA 1
ATOM 1879 C C . CYS A 1 242 ? 6.737 4.769 -31.397 1.00 95.56 242 CYS A C 1
ATOM 1881 O O . CYS A 1 242 ? 7.227 3.986 -32.204 1.00 95.56 242 CYS A O 1
ATOM 1883 N N . ASN A 1 243 ? 7.393 5.839 -30.953 1.00 94.19 243 ASN A N 1
ATOM 1884 C CA . ASN A 1 243 ? 8.758 6.196 -31.341 1.00 94.19 243 ASN A CA 1
ATOM 1885 C C . ASN A 1 243 ? 9.847 5.360 -30.641 1.00 94.19 243 ASN A C 1
ATOM 1887 O O . ASN A 1 243 ? 11.018 5.686 -30.761 1.00 94.19 243 ASN A O 1
ATOM 1891 N N . ARG A 1 244 ? 9.470 4.320 -29.883 1.00 93.62 244 ARG A N 1
ATOM 1892 C CA . ARG A 1 244 ? 10.362 3.284 -29.330 1.00 93.62 244 ARG A CA 1
ATOM 1893 C C . ARG A 1 244 ? 11.561 3.801 -28.521 1.00 93.62 244 ARG A C 1
ATOM 1895 O O . ARG A 1 244 ? 12.588 3.139 -28.456 1.00 93.62 244 ARG A O 1
ATOM 1902 N N . ARG A 1 245 ? 11.398 4.892 -27.760 1.00 93.44 245 ARG A N 1
ATOM 1903 C CA . ARG A 1 245 ? 12.431 5.403 -26.821 1.00 93.44 245 ARG A CA 1
ATOM 1904 C C . ARG A 1 245 ? 13.006 4.334 -25.881 1.00 93.44 245 ARG A C 1
ATOM 1906 O O . ARG A 1 245 ? 14.151 4.415 -25.446 1.00 93.44 245 ARG A O 1
ATOM 1913 N N . CYS A 1 246 ? 12.192 3.339 -25.527 1.00 93.44 246 CYS A N 1
ATOM 1914 C CA . CYS A 1 246 ? 12.611 2.214 -24.699 1.00 93.44 246 CYS A CA 1
ATOM 1915 C C . CYS A 1 246 ? 13.644 1.299 -25.382 1.00 93.44 246 CYS A C 1
ATOM 1917 O O . CYS A 1 246 ? 14.452 0.697 -24.674 1.00 93.44 246 CYS A O 1
ATOM 1919 N N . GLU A 1 247 ? 13.633 1.203 -26.713 1.00 92.56 247 GLU A N 1
ATOM 1920 C CA . GLU A 1 247 ? 14.616 0.465 -27.512 1.00 92.56 247 GLU A CA 1
ATOM 1921 C C . GLU A 1 247 ? 15.924 1.255 -27.627 1.00 92.56 247 GLU A C 1
ATOM 1923 O O . GLU A 1 247 ? 16.984 0.681 -27.390 1.00 92.56 247 GLU A O 1
ATOM 1928 N N . ASP A 1 248 ? 15.860 2.574 -27.841 1.00 91.81 248 ASP A N 1
ATOM 1929 C CA . ASP A 1 248 ? 17.049 3.446 -27.890 1.00 91.81 248 ASP A CA 1
ATOM 1930 C C . ASP A 1 248 ? 17.851 3.413 -26.576 1.00 91.81 248 ASP A C 1
ATOM 1932 O O . ASP A 1 248 ? 19.085 3.375 -26.556 1.00 91.81 248 ASP A O 1
ATOM 1936 N N . ALA A 1 249 ? 17.140 3.397 -25.446 1.00 91.31 249 ALA A N 1
ATOM 1937 C CA . ALA A 1 249 ? 17.733 3.306 -24.115 1.00 91.31 249 ALA A CA 1
ATOM 1938 C C . ALA A 1 249 ? 18.147 1.870 -23.726 1.00 91.31 249 ALA A C 1
ATOM 1940 O O . ALA A 1 249 ? 18.719 1.661 -22.650 1.00 91.31 249 ALA A O 1
ATOM 1941 N N . CYS A 1 250 ? 17.843 0.862 -24.550 1.00 89.25 250 CYS A N 1
ATOM 1942 C CA . CYS A 1 250 ? 18.077 -0.535 -24.214 1.00 89.25 250 CYS A CA 1
ATOM 1943 C C . CYS A 1 250 ? 19.576 -0.837 -24.104 1.00 89.25 250 CYS A C 1
ATOM 1945 O O . CYS A 1 250 ? 20.367 -0.594 -25.013 1.00 89.25 250 CYS A O 1
ATOM 1947 N N . THR A 1 251 ? 19.976 -1.429 -22.980 1.00 86.56 251 THR A N 1
ATOM 1948 C CA . THR A 1 251 ? 21.368 -1.831 -22.745 1.00 86.56 251 THR A CA 1
ATOM 1949 C C . THR A 1 251 ? 21.683 -3.231 -23.257 1.00 86.56 251 THR A C 1
ATOM 1951 O O . THR A 1 251 ? 22.854 -3.550 -23.400 1.00 86.56 251 THR A O 1
ATOM 1954 N N . ARG A 1 252 ? 20.677 -4.064 -23.576 1.00 80.50 252 ARG A N 1
ATOM 1955 C CA . ARG A 1 252 ? 20.898 -5.462 -24.007 1.00 80.50 252 ARG A CA 1
ATOM 1956 C C . ARG A 1 252 ? 21.607 -5.581 -25.358 1.00 80.50 252 ARG A C 1
ATOM 1958 O O . ARG A 1 252 ? 22.246 -6.593 -25.582 1.00 80.50 252 ARG A O 1
ATOM 1965 N N . GLY A 1 253 ? 21.487 -4.578 -26.230 1.00 68.88 253 GLY A N 1
ATOM 1966 C CA . GLY A 1 253 ? 22.184 -4.535 -27.524 1.00 68.88 253 GLY A CA 1
ATOM 1967 C C . GLY A 1 253 ? 23.578 -3.898 -27.473 1.00 68.88 253 GLY A C 1
ATOM 1968 O O . GLY A 1 253 ? 24.201 -3.747 -28.514 1.00 68.88 253 GLY A O 1
ATOM 1969 N N . LYS A 1 254 ? 24.042 -3.476 -26.287 1.00 69.88 254 LYS A N 1
ATOM 1970 C CA . LYS A 1 254 ? 25.365 -2.863 -26.063 1.00 69.88 254 LYS A CA 1
ATOM 1971 C C . LYS A 1 254 ? 26.341 -3.805 -25.345 1.00 69.88 254 LYS A C 1
ATOM 1973 O O . LYS A 1 254 ? 27.418 -3.361 -24.958 1.00 69.88 254 LYS A O 1
ATOM 1978 N N . VAL A 1 255 ? 25.917 -5.045 -25.091 1.00 55.41 255 VAL A N 1
ATOM 1979 C CA . VAL A 1 255 ? 26.689 -6.091 -24.404 1.00 55.41 255 VAL A CA 1
ATOM 1980 C C . VAL A 1 255 ? 27.241 -7.058 -25.433 1.00 55.41 255 VAL A C 1
ATOM 1982 O O . VAL A 1 255 ? 26.474 -7.375 -26.369 1.00 55.41 255 VAL A O 1
#

Secondary structure (DSSP, 8-state):
-B--IIIIIHHHHTT-S-EEEEE-HHHHHHHHTT---SS---EEEEEETHHHHHHHHTTS-EE--HHHHHHHHHHHHHTT-EEEEE--SSTT--SEEEEE-TTT-HHHHHHHHTT-TTTS--S------TTT-----HHHHT-TTS-S-B---SS-TT-PPPPPPPPPTTTS---GGG--TTHHHHTT--B-TT---HHHHHSTT---HHHHHHHHHTT-HHHHHHHHHTT-S-HHHHHHH---HHHHT-SGGG-

pLDDT: mean 85.35, std 9.9, range [43.59, 98.12]

Sequence (255 aa):
TLHLFEHHLRHWLDKYDKYAISQCTCRRQQEMRGEGSGEINGEFCIGVGDMAEYQVDRGRAHYVSYDEVLEILKRGERHGFVHQITNIDGEGKIVGICNCAPGVCNALRTSQLYNTPNLSRSAYRAHIEKEKCVACGKCVEVCPVGAAKLGQKLCTSLGAIKYPTTLLPDETEWGEDHWNPDYRETSKINCYDTGTAPCKTACPAHLAVQGYVKMASEGRFMDALKLIKQDNPFPAVCGAICNRRCEDACTRGKV

Solvent-accessible surface area (backbone atoms only — not comparable to full-atom values): 14850 Å² total; per-residue (Å²): 54,52,61,65,62,81,70,58,50,46,64,56,53,75,74,46,94,43,37,15,40,19,64,30,64,47,43,52,50,28,48,76,70,72,37,74,53,88,61,84,85,50,65,41,28,35,25,29,40,74,45,12,52,54,33,34,79,68,73,59,30,46,79,52,55,73,67,57,52,51,51,48,51,52,50,28,53,78,71,65,29,44,42,32,48,44,56,84,82,45,88,99,40,61,47,30,41,39,46,36,45,62,74,44,25,59,69,58,42,49,31,61,64,51,43,36,67,84,76,60,39,42,94,67,77,93,78,83,59,70,91,76,56,47,74,47,53,62,67,30,77,68,36,71,65,27,81,38,53,38,44,73,68,89,79,52,101,84,55,89,82,83,76,88,78,81,78,43,62,91,80,43,87,86,51,78,90,63,58,64,92,58,39,70,75,56,53,53,57,44,52,42,95,85,37,62,63,49,33,26,73,51,28,93,66,51,47,42,55,60,19,32,53,50,32,41,75,72,70,36,50,68,60,18,51,53,59,47,47,75,65,35,91,53,55,71,59,47,72,71,71,55,86,52,50,26,62,76,49,41,62,79,85,77,108